Protein AF-A0A2K8WW94-F1 (afdb_monomer_lite)

Structure (mmCIF, N/CA/C/O backbone):
data_AF-A0A2K8WW94-F1
#
_entry.id   AF-A0A2K8WW94-F1
#
loop_
_atom_site.group_PDB
_atom_site.id
_atom_site.type_symbol
_atom_site.label_atom_id
_atom_site.label_alt_id
_atom_site.label_comp_id
_atom_site.label_asym_id
_atom_site.label_entity_id
_atom_site.label_seq_id
_atom_site.pdbx_PDB_ins_code
_atom_site.Cartn_x
_atom_site.Cartn_y
_atom_site.Cartn_z
_atom_site.occupancy
_atom_site.B_iso_or_equiv
_atom_site.auth_seq_id
_atom_site.auth_comp_id
_atom_site.auth_asym_id
_atom_site.auth_atom_id
_atom_site.pdbx_PDB_model_num
ATOM 1 N N . MET A 1 1 ? -5.418 49.831 -13.285 1.00 51.34 1 MET A N 1
ATOM 2 C CA . MET A 1 1 ? -6.001 48.937 -12.257 1.00 51.34 1 MET A CA 1
ATOM 3 C C . MET A 1 1 ? -4.859 48.241 -11.544 1.00 51.34 1 MET A C 1
ATOM 5 O O . MET A 1 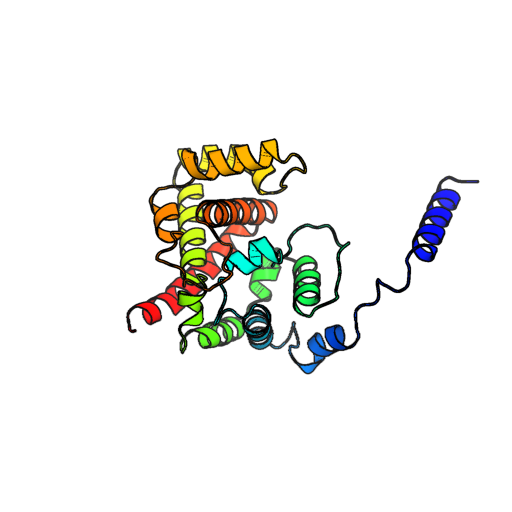1 ? -3.893 47.908 -12.217 1.00 51.34 1 MET A O 1
ATOM 9 N N . SER A 1 2 ? -4.910 48.092 -10.216 1.00 53.06 2 SER A N 1
ATOM 10 C CA . SER A 1 2 ? -3.835 47.404 -9.490 1.00 53.06 2 SER A CA 1
ATOM 11 C C . SER A 1 2 ? -3.833 45.910 -9.836 1.00 53.06 2 SER A C 1
ATOM 13 O O . SER A 1 2 ? -4.888 45.335 -10.111 1.00 53.06 2 SER A O 1
ATOM 15 N N . ASN A 1 3 ? -2.662 45.269 -9.798 1.00 46.84 3 ASN A N 1
ATOM 16 C CA . ASN A 1 3 ? -2.514 43.826 -10.055 1.00 46.84 3 ASN A CA 1
ATOM 17 C C . ASN A 1 3 ? -3.417 42.965 -9.150 1.00 46.84 3 ASN A C 1
ATOM 19 O O . ASN A 1 3 ? -3.825 41.874 -9.532 1.00 46.84 3 ASN A O 1
ATOM 23 N N . GLN A 1 4 ? -3.784 43.499 -7.985 1.00 36.78 4 GLN A N 1
ATOM 24 C CA . GLN A 1 4 ? -4.691 42.884 -7.021 1.00 36.78 4 GLN A CA 1
ATOM 25 C C . GLN A 1 4 ? -6.149 42.858 -7.513 1.00 36.78 4 GLN A C 1
ATOM 27 O O . GLN A 1 4 ? -6.844 41.865 -7.333 1.00 36.78 4 GLN A O 1
ATOM 32 N N . VAL A 1 5 ? -6.601 43.912 -8.203 1.00 39.56 5 VAL A N 1
ATOM 33 C CA . VAL A 1 5 ? -7.942 43.960 -8.813 1.00 39.56 5 VAL A CA 1
ATOM 34 C C . VAL A 1 5 ? -8.013 43.029 -10.025 1.00 39.56 5 VAL A C 1
ATOM 36 O O . VAL A 1 5 ? -9.023 42.365 -10.235 1.00 39.56 5 VAL A O 1
ATOM 39 N N . ILE A 1 6 ? -6.922 42.914 -10.787 1.00 50.34 6 ILE A N 1
ATOM 40 C CA . ILE A 1 6 ? -6.835 42.002 -11.938 1.00 50.34 6 ILE A CA 1
ATOM 41 C C . ILE A 1 6 ? -6.853 40.534 -11.476 1.00 50.34 6 ILE A C 1
ATOM 43 O O . ILE A 1 6 ? -7.554 39.724 -12.080 1.00 50.34 6 ILE A O 1
ATOM 47 N N . SER A 1 7 ? -6.159 40.186 -10.381 1.00 48.88 7 SER A N 1
ATOM 48 C CA . SER A 1 7 ? -6.180 38.812 -9.853 1.00 48.88 7 SER A CA 1
ATOM 49 C C . SER A 1 7 ? -7.536 38.437 -9.248 1.00 48.88 7 SER A C 1
ATOM 51 O O . SER A 1 7 ? -8.014 37.330 -9.472 1.00 48.88 7 SER A O 1
ATOM 53 N N . GLN A 1 8 ? -8.201 39.366 -8.553 1.00 38.69 8 GLN A N 1
ATOM 54 C CA . GLN A 1 8 ? -9.544 39.137 -8.010 1.00 38.69 8 GLN A CA 1
ATOM 55 C C . GLN A 1 8 ? -10.602 39.003 -9.109 1.00 38.69 8 GLN A C 1
ATOM 57 O O . GLN A 1 8 ? -11.506 38.182 -8.987 1.00 38.69 8 GLN A O 1
ATOM 62 N N . THR A 1 9 ? -10.466 39.759 -10.201 1.00 48.81 9 THR A N 1
ATOM 63 C CA . THR A 1 9 ? -11.382 39.669 -11.348 1.00 48.81 9 THR A CA 1
ATOM 64 C C . THR A 1 9 ? -11.214 38.340 -12.088 1.00 48.81 9 THR A C 1
ATOM 66 O O . THR A 1 9 ? -12.214 37.710 -12.410 1.00 48.81 9 THR A O 1
ATOM 69 N N . ARG A 1 10 ? -9.975 37.849 -12.252 1.00 47.06 10 ARG A N 1
ATOM 70 C CA . ARG A 1 10 ? -9.700 36.509 -12.804 1.00 47.06 10 ARG A CA 1
ATOM 71 C C . ARG A 1 10 ? -10.280 35.379 -11.953 1.00 47.06 10 ARG A C 1
ATOM 73 O O . ARG A 1 10 ? -10.929 34.501 -12.497 1.00 47.06 10 ARG A O 1
ATOM 80 N N . LEU A 1 11 ? -10.124 35.441 -10.629 1.00 46.69 11 LEU A N 1
ATOM 81 C CA . LEU A 1 11 ? -10.715 34.453 -9.714 1.00 46.69 11 LEU A CA 1
ATOM 82 C C . LEU A 1 11 ? -12.253 34.444 -9.777 1.00 46.69 11 LEU A C 1
ATOM 84 O O . LEU A 1 11 ? -12.877 33.393 -9.671 1.00 46.69 11 LEU A O 1
ATOM 88 N N . LEU A 1 12 ? -12.870 35.614 -9.969 1.00 45.44 12 LEU A N 1
ATOM 89 C CA . LEU A 1 12 ? -14.318 35.758 -10.142 1.00 45.44 12 LEU A CA 1
ATOM 90 C C . LEU A 1 12 ? -14.816 35.265 -11.505 1.00 45.44 12 LEU A C 1
ATOM 92 O O . LEU A 1 12 ? -15.945 34.788 -11.593 1.00 45.44 12 LEU A O 1
ATOM 96 N N . GLU A 1 13 ? -14.013 35.392 -12.559 1.00 51.72 13 GLU A N 1
ATOM 97 C CA . GLU A 1 13 ? -14.326 34.850 -13.885 1.00 51.72 13 GLU A CA 1
ATOM 98 C C . GLU A 1 13 ? -14.131 33.328 -13.938 1.00 51.72 13 GLU A C 1
ATOM 100 O O . GLU A 1 13 ? -15.003 32.645 -14.471 1.00 51.72 13 GLU A O 1
ATOM 105 N N . ASP A 1 14 ? -13.097 32.788 -13.283 1.00 51.72 14 ASP A N 1
ATOM 106 C CA . ASP A 1 14 ? -12.893 31.340 -13.106 1.00 51.72 14 ASP A CA 1
ATOM 107 C C . ASP A 1 14 ? -14.012 30.699 -12.269 1.00 51.72 14 ASP A C 1
ATOM 109 O O . ASP A 1 14 ? -14.493 29.611 -12.573 1.00 51.72 14 ASP A O 1
ATOM 113 N N . ALA A 1 15 ? -14.503 31.392 -11.238 1.00 49.34 15 ALA A N 1
ATOM 114 C CA . ALA A 1 15 ? -15.652 30.925 -10.462 1.00 49.34 15 ALA A CA 1
ATOM 115 C C . ALA A 1 15 ? -16.966 30.944 -11.266 1.00 49.34 15 ALA A C 1
ATOM 117 O O . ALA A 1 15 ? -17.881 30.181 -10.964 1.00 49.34 15 ALA A O 1
ATOM 118 N N . LYS A 1 16 ? -17.074 31.810 -12.282 1.00 46.41 16 LYS A N 1
ATOM 119 C CA . LYS A 1 16 ? -18.248 31.910 -13.167 1.00 46.41 16 LYS A CA 1
ATOM 120 C C . LYS A 1 16 ? -18.179 30.969 -14.371 1.00 46.41 16 LYS A C 1
ATOM 122 O O . LYS A 1 16 ? -19.224 30.677 -14.944 1.00 46.41 16 LYS A O 1
ATOM 127 N N . SER A 1 17 ? -16.983 30.531 -14.768 1.00 49.94 17 SER A N 1
ATOM 128 C CA . SER A 1 17 ? -16.769 29.606 -15.887 1.00 49.94 17 SER A CA 1
ATOM 129 C C . SER A 1 17 ? -16.908 28.135 -15.486 1.00 49.94 17 SER A C 1
ATOM 131 O O . SER A 1 17 ? -17.108 27.286 -16.355 1.00 49.94 17 SER A O 1
ATOM 133 N N . LYS A 1 18 ? -16.880 27.830 -14.183 1.00 45.50 18 LYS A N 1
ATOM 134 C CA . LYS A 1 18 ? -17.220 26.510 -13.646 1.00 45.50 18 LYS A CA 1
ATOM 135 C C . LYS A 1 18 ? -18.712 26.228 -13.821 1.00 45.50 18 LYS A C 1
ATOM 137 O O . LYS A 1 18 ? -19.563 26.800 -13.141 1.00 45.50 18 LYS A O 1
ATOM 142 N N . THR A 1 19 ? -19.038 25.334 -14.750 1.00 41.94 19 THR A N 1
ATOM 143 C CA . THR A 1 19 ? -20.375 24.744 -14.866 1.00 41.94 19 THR A CA 1
ATOM 144 C C . THR A 1 19 ? -20.754 24.003 -13.572 1.00 41.94 19 THR A C 1
ATOM 146 O O . THR A 1 19 ? -19.862 23.513 -12.881 1.00 41.94 19 THR A O 1
ATOM 149 N N . PRO A 1 20 ? -22.053 23.846 -13.242 1.00 41.56 20 PRO A N 1
ATOM 150 C CA . PRO A 1 20 ? -22.545 23.112 -12.059 1.00 41.56 20 PRO A CA 1
ATOM 151 C C . PRO A 1 20 ? -22.188 21.608 -11.975 1.00 41.56 20 PRO A C 1
ATOM 153 O O . PRO A 1 20 ? -22.850 20.851 -11.274 1.00 41.56 20 PRO A O 1
ATOM 156 N N . THR A 1 21 ? -21.168 21.149 -12.694 1.00 46.62 21 THR A N 1
ATOM 157 C CA . THR A 1 21 ? -20.618 19.789 -12.655 1.00 46.62 21 THR A CA 1
ATOM 158 C C . THR A 1 21 ? -19.623 19.562 -11.508 1.00 46.62 21 THR A C 1
ATOM 160 O O . THR A 1 21 ? -19.277 18.418 -11.252 1.00 46.62 21 THR A O 1
ATOM 163 N N . ASP A 1 22 ? -19.247 20.603 -10.753 1.00 50.88 22 ASP A N 1
ATOM 164 C CA . ASP A 1 22 ? -18.440 20.497 -9.516 1.00 50.88 22 ASP A CA 1
ATOM 165 C C . ASP A 1 22 ? -19.302 20.206 -8.257 1.00 50.88 22 ASP A C 1
ATOM 167 O O . ASP A 1 22 ? -18.854 20.360 -7.118 1.00 50.88 22 ASP A O 1
ATOM 171 N N . CYS A 1 23 ? -20.572 19.821 -8.420 1.00 55.03 23 CYS A N 1
ATOM 172 C CA . CYS A 1 23 ? -21.454 19.521 -7.294 1.00 55.03 23 CYS A CA 1
ATOM 173 C C . CYS A 1 23 ? -21.221 18.095 -6.775 1.00 55.03 23 CYS A C 1
ATOM 175 O O . CYS A 1 23 ? -21.675 17.124 -7.378 1.00 55.03 23 CYS A O 1
ATOM 177 N N . VAL A 1 24 ? -20.582 17.973 -5.607 1.00 58.59 24 VAL A N 1
ATOM 178 C CA . VAL A 1 24 ? -20.592 16.737 -4.811 1.00 58.59 24 VAL A CA 1
ATOM 179 C C . VAL A 1 24 ? -22.046 16.309 -4.593 1.00 58.59 24 VAL A C 1
ATOM 181 O O . VAL A 1 24 ? -22.842 17.078 -4.044 1.00 58.59 24 VAL A O 1
ATOM 184 N N . LYS A 1 25 ? -22.420 15.091 -5.002 1.00 63.72 25 LYS A N 1
ATOM 185 C CA . LYS A 1 25 ? -23.788 14.617 -4.762 1.00 63.72 25 LYS A CA 1
ATOM 186 C C . LYS A 1 25 ? -24.034 14.487 -3.259 1.00 63.72 25 LYS A C 1
ATOM 188 O O . LYS A 1 25 ? -23.239 13.883 -2.539 1.00 63.72 25 LYS A O 1
ATOM 193 N N . MET A 1 26 ? -25.174 15.005 -2.796 1.00 64.88 26 MET A N 1
ATOM 194 C CA . MET A 1 26 ? -25.572 14.943 -1.382 1.00 64.88 26 MET A CA 1
ATOM 195 C C . MET A 1 26 ? -25.581 13.516 -0.830 1.00 64.88 26 MET A C 1
ATOM 197 O O . MET A 1 26 ? -25.297 13.331 0.344 1.00 64.88 26 MET A O 1
ATOM 201 N N . GLU A 1 27 ? -25.857 12.507 -1.658 1.00 66.38 27 GLU A N 1
ATOM 202 C CA . GLU A 1 27 ? -25.787 11.098 -1.258 1.00 66.38 27 GLU A CA 1
ATOM 203 C C . GLU A 1 27 ? -24.377 10.669 -0.804 1.00 66.38 27 GLU A C 1
ATOM 205 O O . GLU A 1 27 ? -24.255 9.952 0.186 1.00 66.38 27 GLU A O 1
ATOM 210 N N . TYR A 1 28 ? -23.310 11.176 -1.434 1.00 68.94 28 TYR A N 1
ATOM 211 C CA . TYR A 1 28 ? -21.924 10.865 -1.052 1.00 68.94 28 TYR A CA 1
ATOM 212 C C . TYR A 1 28 ? -21.501 11.590 0.221 1.00 68.94 28 TYR A C 1
ATOM 214 O O . TYR A 1 28 ? -20.773 11.034 1.039 1.00 68.94 28 TYR A O 1
ATOM 222 N N . VAL A 1 29 ? -21.993 12.815 0.420 1.00 66.12 29 VAL A N 1
ATOM 223 C CA . VAL A 1 29 ? -21.803 13.544 1.680 1.00 66.12 29 VAL A CA 1
ATOM 224 C C . VAL A 1 29 ? -22.571 12.855 2.804 1.00 66.12 29 VAL A C 1
ATOM 226 O O . VAL A 1 29 ? -22.018 12.625 3.872 1.00 66.12 29 VAL A O 1
ATOM 229 N N . ASN A 1 30 ? -23.827 12.474 2.562 1.00 66.12 30 ASN A N 1
ATOM 230 C CA . ASN A 1 30 ? -24.677 11.816 3.551 1.00 66.12 30 ASN A CA 1
ATOM 231 C C . ASN A 1 30 ? -24.088 10.478 4.002 1.00 66.12 30 ASN A C 1
ATOM 233 O O . ASN A 1 30 ? -24.119 10.193 5.200 1.00 66.12 30 ASN A O 1
ATOM 237 N N . PHE A 1 31 ? -23.503 9.698 3.089 1.00 69.69 31 PHE A N 1
ATOM 238 C CA . PHE A 1 31 ? -22.801 8.453 3.410 1.00 69.69 31 PHE A CA 1
ATOM 239 C C . PHE A 1 31 ? -21.752 8.648 4.527 1.00 69.69 31 PHE A C 1
ATOM 241 O O . PHE A 1 31 ? -21.704 7.852 5.464 1.00 69.69 31 PHE A O 1
ATOM 248 N N . LEU A 1 32 ? -20.994 9.756 4.514 1.00 63.72 32 LEU A N 1
ATOM 249 C CA . LEU A 1 32 ? -19.981 10.071 5.538 1.00 63.72 32 LEU A CA 1
ATOM 250 C C . LEU A 1 32 ? -20.549 10.342 6.935 1.00 63.72 32 LEU A C 1
ATOM 252 O O . LEU A 1 32 ? -19.787 10.394 7.896 1.00 63.72 32 LEU A O 1
ATOM 256 N N . PHE A 1 33 ? -21.856 10.570 7.057 1.00 62.34 33 PHE A N 1
ATOM 257 C CA . PHE A 1 33 ? -22.521 10.859 8.330 1.00 62.34 33 PHE A CA 1
ATOM 258 C C . PHE A 1 33 ? -23.518 9.774 8.748 1.00 62.34 33 PHE A C 1
ATOM 260 O O . PHE A 1 33 ? -23.905 9.737 9.914 1.00 62.34 33 PHE A O 1
ATOM 267 N N . THR A 1 34 ? -23.942 8.911 7.822 1.00 59.72 34 THR A N 1
ATOM 268 C CA . THR A 1 34 ? -25.012 7.922 8.044 1.00 59.72 34 THR A CA 1
ATOM 269 C C . THR A 1 34 ? -24.511 6.486 7.958 1.00 59.72 34 THR A C 1
ATOM 271 O O . THR A 1 34 ? -24.764 5.707 8.873 1.00 59.72 34 THR A O 1
ATOM 274 N N . ASP A 1 35 ? -23.745 6.162 6.919 1.00 53.66 35 ASP A N 1
ATOM 275 C CA . ASP A 1 35 ? -23.339 4.791 6.600 1.00 53.66 35 ASP A CA 1
ATOM 276 C C . ASP A 1 35 ? -21.899 4.486 7.051 1.00 53.66 35 ASP A C 1
ATOM 278 O O . ASP A 1 35 ? -21.584 3.365 7.443 1.00 53.66 35 ASP A O 1
ATOM 282 N N . SER A 1 36 ? -21.018 5.490 7.036 1.00 52.56 36 SER A N 1
ATOM 283 C CA . SER A 1 36 ? -19.637 5.386 7.512 1.00 52.56 36 SER A CA 1
ATOM 284 C C . SER A 1 36 ? -19.203 6.715 8.125 1.00 52.56 36 SER A C 1
ATOM 286 O O . SER A 1 36 ? -18.583 7.533 7.435 1.00 52.56 36 SER A O 1
ATOM 288 N N . PRO A 1 37 ? -19.480 6.961 9.419 1.00 59.00 37 PRO A N 1
ATOM 289 C CA . PRO A 1 37 ? -18.949 8.129 10.098 1.00 59.00 37 PRO A CA 1
ATOM 290 C C . PRO A 1 37 ? -17.425 8.008 10.176 1.00 59.00 37 PRO A C 1
ATOM 292 O O . PRO A 1 37 ? -16.882 7.381 11.082 1.00 59.00 37 PRO A O 1
ATOM 295 N N . PHE A 1 38 ? -16.745 8.608 9.195 1.00 58.22 38 PHE A N 1
ATOM 296 C CA . PHE A 1 38 ? -15.312 8.470 8.895 1.00 58.22 38 PHE A CA 1
ATOM 297 C C . PHE A 1 38 ? -14.412 8.634 10.131 1.00 58.22 38 PHE A C 1
ATOM 299 O O . PHE A 1 38 ? -13.425 7.923 10.293 1.00 58.22 38 PHE A O 1
ATOM 306 N N . LEU A 1 39 ? -14.785 9.539 11.041 1.00 59.00 39 LEU A N 1
ATOM 307 C CA . LEU A 1 39 ? -14.034 9.818 12.269 1.00 59.00 39 LEU A CA 1
ATOM 308 C C . LEU A 1 39 ? -14.418 8.924 13.461 1.00 59.00 39 LEU A C 1
ATOM 310 O O . LEU A 1 39 ? -13.658 8.850 14.425 1.00 59.00 39 LEU A O 1
ATOM 314 N N . LEU A 1 40 ? -15.570 8.247 13.416 1.00 63.59 40 LEU A N 1
ATOM 315 C CA . LEU A 1 40 ? -16.131 7.493 14.546 1.00 63.59 40 LEU A CA 1
ATOM 316 C C . LEU A 1 40 ? -16.076 5.968 14.354 1.00 63.59 40 LEU A C 1
ATOM 318 O O . LEU A 1 40 ? -15.935 5.246 15.341 1.00 63.59 40 LEU A O 1
ATOM 322 N N . HIS A 1 41 ? -16.190 5.467 13.118 1.00 77.25 41 HIS A N 1
ATOM 323 C CA . HIS A 1 41 ? -16.270 4.032 12.807 1.00 77.25 41 HIS A CA 1
ATOM 324 C C . HIS A 1 41 ? -15.350 3.665 11.635 1.00 77.25 41 HIS A C 1
ATOM 326 O O . HIS A 1 41 ? -15.784 3.490 10.496 1.00 77.25 41 HIS A O 1
ATOM 332 N N . LYS A 1 42 ? -14.048 3.562 11.918 1.00 83.69 42 LYS A N 1
ATOM 333 C CA . LYS A 1 42 ? -13.009 3.296 10.904 1.00 83.69 42 LYS A CA 1
ATOM 334 C C . LYS A 1 42 ? -13.121 1.900 10.298 1.00 83.69 42 LYS A C 1
ATOM 336 O O . LYS A 1 42 ? -12.781 1.706 9.139 1.00 83.69 42 LYS A O 1
ATOM 341 N N . ASP A 1 43 ? -13.663 0.951 11.050 1.00 87.06 43 ASP A N 1
ATOM 342 C CA . ASP A 1 43 ? -14.034 -0.371 10.555 1.00 87.06 43 ASP A CA 1
ATOM 343 C C . ASP A 1 43 ? -15.125 -0.296 9.478 1.00 87.06 43 ASP A C 1
ATOM 345 O O . ASP A 1 43 ? -15.003 -0.945 8.445 1.00 87.06 43 ASP A O 1
ATOM 349 N N . GLN A 1 44 ? -16.148 0.547 9.653 1.00 85.25 44 GLN A N 1
ATOM 350 C CA . GLN A 1 44 ? -17.193 0.724 8.636 1.00 85.25 44 GLN A CA 1
ATOM 351 C C . GLN A 1 44 ? -16.652 1.410 7.379 1.00 85.25 44 GLN A C 1
ATOM 353 O O . GLN A 1 44 ? -17.047 1.055 6.267 1.00 85.25 44 GLN A O 1
ATOM 358 N N . LEU A 1 45 ? -15.693 2.328 7.538 1.00 84.19 45 LEU A N 1
ATOM 359 C CA . LEU A 1 45 ? -14.975 2.911 6.407 1.00 84.19 45 LEU A CA 1
ATOM 360 C C . LEU A 1 45 ? -14.201 1.842 5.630 1.00 84.19 45 LEU A C 1
ATOM 362 O O . LEU A 1 45 ? -14.354 1.748 4.415 1.00 84.19 45 LEU A O 1
ATOM 366 N N . VAL A 1 46 ? -13.396 1.025 6.317 1.00 88.94 46 VAL A N 1
ATOM 367 C CA . VAL A 1 46 ? -12.628 -0.051 5.669 1.00 88.94 46 VAL A CA 1
ATOM 368 C C . VAL A 1 46 ? -13.561 -1.062 5.010 1.00 88.94 46 VAL A C 1
ATOM 370 O O . VAL A 1 46 ? -13.317 -1.449 3.872 1.00 88.94 46 VAL A O 1
ATOM 373 N N . LYS A 1 47 ? -14.665 -1.432 5.665 1.00 89.69 47 LYS A N 1
ATOM 374 C CA . LYS A 1 47 ? -15.689 -2.297 5.074 1.00 89.69 47 LYS A CA 1
ATOM 375 C C . LYS A 1 47 ? -16.279 -1.694 3.799 1.00 89.69 47 LYS A C 1
ATOM 377 O O . LYS A 1 47 ? -16.372 -2.383 2.794 1.00 89.69 47 LYS A O 1
ATOM 382 N N . THR A 1 48 ? -16.601 -0.401 3.808 1.00 86.94 48 THR A N 1
ATOM 383 C CA . TH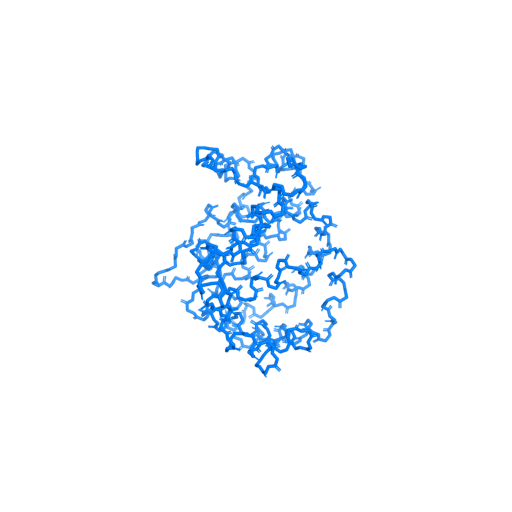R A 1 48 ? -17.079 0.291 2.602 1.00 86.94 48 THR A CA 1
ATOM 384 C C . THR A 1 48 ? -16.032 0.236 1.492 1.00 86.94 48 THR A C 1
ATOM 386 O O . THR A 1 48 ? -16.380 -0.028 0.350 1.00 86.94 48 THR A O 1
ATOM 389 N N . ILE A 1 49 ? -14.752 0.460 1.805 1.00 88.31 49 ILE A N 1
ATOM 390 C CA . ILE A 1 49 ? -13.677 0.354 0.809 1.00 88.31 49 ILE A CA 1
ATOM 391 C C . ILE A 1 49 ? -13.640 -1.062 0.222 1.00 88.31 49 ILE A C 1
ATOM 393 O O . ILE A 1 49 ? -13.598 -1.201 -0.993 1.00 88.31 49 ILE A O 1
ATOM 397 N N . ILE A 1 50 ? -13.709 -2.103 1.056 1.00 90.94 50 ILE A N 1
ATOM 398 C CA . ILE A 1 50 ? -13.752 -3.502 0.599 1.00 90.94 50 ILE A CA 1
ATOM 399 C C . ILE A 1 50 ? -14.937 -3.735 -0.352 1.00 90.94 50 ILE A C 1
ATOM 401 O O . ILE A 1 50 ? -14.742 -4.302 -1.428 1.00 90.94 50 ILE A O 1
ATOM 405 N N . ASP A 1 51 ? -16.130 -3.269 0.025 1.00 89.94 51 ASP A N 1
ATOM 406 C CA . ASP A 1 51 ? -17.373 -3.481 -0.723 1.00 89.94 51 ASP A CA 1
ATOM 407 C C . ASP A 1 51 ? -17.387 -2.705 -2.055 1.00 89.94 51 ASP A C 1
ATOM 409 O O . ASP A 1 51 ? -17.730 -3.255 -3.101 1.00 89.94 51 ASP A O 1
ATOM 413 N N . GLU A 1 52 ? -16.994 -1.428 -2.045 1.00 86.50 52 GLU A N 1
ATOM 414 C CA . GLU A 1 52 ? -17.010 -0.565 -3.235 1.00 86.50 52 GLU A CA 1
ATOM 415 C C . GLU A 1 52 ? -15.910 -0.944 -4.236 1.00 86.50 52 GLU A C 1
ATOM 417 O O . GLU A 1 52 ? -16.126 -0.859 -5.444 1.00 86.50 52 GLU A O 1
ATOM 422 N N . LEU A 1 53 ? -14.756 -1.413 -3.750 1.00 87.56 53 LEU A N 1
ATOM 423 C CA . LEU A 1 53 ? -13.689 -1.971 -4.587 1.00 87.56 53 LEU A CA 1
ATOM 424 C C . LEU A 1 53 ? -13.949 -3.428 -5.001 1.00 87.56 53 LEU A C 1
ATOM 426 O O . LEU A 1 53 ? -13.251 -3.958 -5.869 1.00 87.56 53 LEU A O 1
ATOM 430 N N . GLN A 1 54 ? -14.953 -4.067 -4.393 1.00 89.69 54 GLN A N 1
ATOM 431 C CA . GLN A 1 54 ? -15.375 -5.439 -4.672 1.00 89.69 54 GLN A CA 1
ATOM 432 C C . GLN A 1 54 ? -14.216 -6.432 -4.526 1.00 89.69 54 GLN A C 1
ATOM 434 O O . GLN A 1 54 ? -13.942 -7.234 -5.419 1.00 89.69 54 GLN A O 1
ATOM 439 N N . LEU A 1 55 ? -13.481 -6.340 -3.414 1.00 89.88 55 LEU A N 1
ATOM 440 C CA . LEU A 1 55 ? -12.256 -7.124 -3.193 1.00 89.88 55 LEU A CA 1
ATOM 441 C C . LEU A 1 55 ? -12.506 -8.633 -3.014 1.00 89.88 55 LEU A C 1
ATOM 443 O O . LEU A 1 55 ? -11.561 -9.412 -2.963 1.00 89.88 55 LEU A O 1
ATOM 447 N N . ASP A 1 56 ? -13.763 -9.063 -2.945 1.00 88.50 56 ASP A N 1
ATOM 448 C CA . ASP A 1 56 ? -14.177 -10.467 -3.034 1.00 88.50 56 ASP A CA 1
ATOM 449 C C . ASP A 1 56 ? -14.129 -11.023 -4.470 1.00 88.50 56 ASP A C 1
ATOM 451 O O . ASP A 1 56 ? -14.204 -12.234 -4.670 1.00 88.50 56 ASP A O 1
ATOM 455 N N . ARG A 1 57 ? -14.010 -10.147 -5.474 1.00 88.50 57 ARG A N 1
ATOM 456 C CA . ARG A 1 57 ? -13.956 -10.504 -6.899 1.00 88.50 57 ARG A CA 1
ATOM 457 C C . ARG A 1 57 ? -12.973 -9.672 -7.724 1.00 88.50 57 ARG A C 1
ATOM 459 O O . ARG A 1 57 ? -13.010 -9.740 -8.947 1.00 88.50 57 ARG A O 1
ATOM 466 N N . ASN A 1 58 ? -12.123 -8.887 -7.065 1.00 87.81 58 ASN A N 1
ATOM 467 C CA . ASN A 1 58 ? -11.103 -8.043 -7.679 1.00 87.81 58 ASN A CA 1
ATOM 468 C C . ASN A 1 58 ? -9.812 -8.047 -6.861 1.00 87.81 58 ASN A C 1
ATOM 470 O O . ASN A 1 58 ? -9.814 -8.238 -5.644 1.00 87.81 58 ASN A O 1
ATOM 474 N N . ASN A 1 59 ? -8.704 -7.740 -7.535 1.00 88.44 59 ASN A N 1
ATOM 475 C CA . ASN A 1 59 ? -7.415 -7.537 -6.888 1.00 88.44 59 ASN A CA 1
ATOM 476 C C . ASN A 1 59 ? -7.232 -6.076 -6.474 1.00 88.44 59 ASN A C 1
ATOM 478 O O . ASN A 1 59 ? -7.516 -5.159 -7.248 1.00 88.44 59 ASN A O 1
ATOM 482 N N . VAL A 1 60 ? -6.672 -5.850 -5.282 1.00 89.31 60 VAL A N 1
ATOM 483 C CA . VAL A 1 60 ? -6.424 -4.500 -4.749 1.00 89.31 60 VAL A CA 1
ATOM 484 C C . VAL A 1 60 ? -5.563 -3.666 -5.701 1.00 89.31 60 VAL A C 1
ATOM 486 O O . VAL A 1 60 ? -5.808 -2.482 -5.896 1.00 89.31 60 VAL A O 1
ATOM 489 N N . MET A 1 61 ? -4.603 -4.296 -6.379 1.00 89.19 61 MET A N 1
ATOM 490 C CA . MET A 1 61 ? -3.707 -3.603 -7.305 1.00 89.19 61 MET A CA 1
ATOM 491 C C . MET A 1 61 ? -4.331 -3.281 -8.662 1.00 89.19 61 MET A C 1
ATOM 493 O O . MET A 1 61 ? -3.851 -2.375 -9.337 1.00 89.19 61 MET A O 1
ATOM 497 N N . THR A 1 62 ? -5.406 -3.965 -9.051 1.00 85.94 62 THR A N 1
ATOM 498 C CA . THR A 1 62 ? -6.234 -3.534 -10.186 1.00 85.94 62 THR A CA 1
ATOM 499 C C . THR A 1 62 ? -6.934 -2.225 -9.836 1.00 85.94 62 THR A C 1
ATOM 501 O O . THR A 1 62 ? -6.954 -1.298 -10.635 1.00 85.94 62 THR A O 1
ATOM 504 N N . GLN A 1 63 ? -7.407 -2.098 -8.594 1.00 83.12 63 GLN A N 1
ATOM 505 C CA . GLN A 1 63 ? -8.061 -0.882 -8.107 1.00 83.12 63 GLN A CA 1
ATOM 506 C C . GLN A 1 63 ? -7.097 0.308 -8.013 1.00 83.12 63 GLN A C 1
ATOM 508 O O . GLN A 1 63 ? -7.447 1.430 -8.383 1.00 83.12 63 GLN A O 1
ATOM 513 N N . VAL A 1 64 ? -5.854 0.049 -7.599 1.00 81.06 64 VAL A N 1
ATOM 514 C CA . VAL A 1 64 ? -4.779 1.050 -7.614 1.00 81.06 64 VAL A CA 1
ATOM 515 C C . VAL A 1 64 ? -4.477 1.532 -9.026 1.00 81.06 64 VAL A C 1
ATOM 517 O O . VAL A 1 64 ? -4.342 2.735 -9.217 1.00 81.06 64 VAL A O 1
ATOM 520 N N . TRP A 1 65 ? -4.378 0.640 -10.013 1.00 75.56 65 TRP A N 1
ATOM 521 C CA . TRP A 1 65 ? -3.934 1.042 -11.349 1.00 75.56 65 TRP A CA 1
ATOM 522 C C . TRP A 1 65 ? -5.035 1.542 -12.275 1.00 75.56 65 TRP A C 1
ATOM 524 O O . TRP A 1 65 ? -4.825 2.525 -12.979 1.00 75.56 65 TRP A O 1
ATOM 534 N N . GLU A 1 66 ? -6.208 0.919 -12.267 1.00 72.31 66 GLU A N 1
ATOM 535 C CA . GLU A 1 66 ? -7.299 1.312 -13.164 1.00 72.31 66 GLU A CA 1
ATOM 536 C C . GLU A 1 66 ? -8.110 2.477 -12.614 1.00 72.31 66 GLU A C 1
ATOM 538 O O . GLU A 1 66 ? -8.448 3.416 -13.333 1.00 72.31 66 GLU A O 1
ATOM 543 N N . TYR A 1 67 ? -8.402 2.427 -11.316 1.00 68.19 67 TYR A N 1
ATOM 544 C CA . TYR A 1 67 ? -9.270 3.395 -10.649 1.00 68.19 67 TYR A CA 1
ATOM 545 C C . TYR A 1 67 ? -8.476 4.420 -9.842 1.00 68.19 67 TYR A C 1
ATOM 547 O O . TYR A 1 67 ? -9.059 5.279 -9.178 1.00 68.19 67 TYR A O 1
ATOM 555 N N . SER A 1 68 ? -7.140 4.348 -9.914 1.00 71.00 68 SER A N 1
ATOM 556 C CA . SER A 1 68 ? -6.227 5.240 -9.204 1.00 71.00 68 SER A CA 1
ATOM 557 C C . SER A 1 68 ? -6.532 5.319 -7.704 1.00 71.00 68 SER A C 1
ATOM 559 O O . SER A 1 68 ? -6.400 6.393 -7.127 1.00 71.00 68 SER A O 1
ATOM 561 N N . PHE A 1 69 ? -6.990 4.230 -7.065 1.00 70.75 69 PHE A N 1
ATOM 562 C CA . PHE A 1 69 ? -7.341 4.211 -5.640 1.00 70.75 69 PHE A CA 1
ATOM 563 C C . PHE A 1 69 ? -6.301 3.458 -4.784 1.00 70.75 69 PHE A C 1
ATOM 565 O O . PHE A 1 69 ? -6.087 2.272 -5.011 1.00 70.75 69 PHE A O 1
ATOM 572 N N . PRO A 1 70 ? -5.731 4.069 -3.729 1.00 67.38 70 PRO A N 1
ATOM 573 C CA . PRO A 1 70 ? -5.995 5.430 -3.282 1.00 67.38 70 PRO A CA 1
ATOM 574 C C . PRO A 1 70 ? -5.327 6.472 -4.190 1.00 67.38 70 PRO A C 1
ATOM 576 O O . PRO A 1 70 ? -4.132 6.382 -4.493 1.00 67.38 70 PRO A O 1
ATOM 579 N N . TYR A 1 71 ? -6.081 7.508 -4.569 1.00 65.81 71 TYR A N 1
ATOM 580 C CA . TYR A 1 71 ? -5.540 8.621 -5.351 1.00 65.81 71 TYR A CA 1
ATOM 581 C C . TYR A 1 71 ? -4.728 9.472 -4.400 1.00 65.81 71 TYR A C 1
ATOM 583 O O . TYR A 1 71 ? -5.204 9.819 -3.324 1.00 65.81 71 TYR A O 1
ATOM 591 N N . THR A 1 72 ? -3.488 9.770 -4.754 1.00 58.66 72 THR A N 1
ATOM 592 C CA . THR A 1 72 ? -2.510 10.313 -3.799 1.00 58.66 72 THR A CA 1
ATOM 593 C C . THR A 1 72 ? -1.742 11.511 -4.334 1.00 58.66 72 THR A C 1
ATOM 595 O O . THR A 1 72 ? -0.854 12.015 -3.642 1.00 58.66 72 THR A O 1
ATOM 598 N N . SER A 1 73 ? -2.091 11.997 -5.529 1.00 56.09 73 SER A N 1
ATOM 599 C CA . SER A 1 73 ? -1.587 13.281 -6.002 1.00 56.09 73 SER A CA 1
ATOM 600 C C . SER A 1 73 ? -2.221 14.404 -5.165 1.00 56.09 73 SER A C 1
ATOM 602 O O . SER A 1 73 ? -3.369 14.310 -4.723 1.00 56.09 73 SER A O 1
ATOM 604 N N . LYS A 1 74 ? -1.456 15.471 -4.917 1.00 48.62 74 LYS A N 1
ATOM 605 C CA . LYS A 1 74 ? -1.948 16.678 -4.229 1.00 48.62 74 LYS A CA 1
ATOM 606 C C . LYS A 1 74 ? -2.856 17.539 -5.116 1.00 48.62 74 LYS A C 1
ATOM 608 O O . LYS A 1 74 ? -3.283 18.607 -4.674 1.00 48.62 74 LYS A O 1
ATOM 613 N N . ASP A 1 75 ? -3.141 17.107 -6.345 1.00 46.56 75 ASP A N 1
ATOM 614 C CA . ASP A 1 75 ? -4.053 17.818 -7.227 1.00 46.56 75 ASP A CA 1
ATOM 615 C C . ASP A 1 75 ? -5.496 17.580 -6.775 1.00 46.56 75 ASP A C 1
ATOM 617 O O . ASP A 1 75 ? -6.137 16.566 -7.048 1.00 46.56 75 ASP A O 1
ATOM 621 N N . ASN A 1 76 ? -6.009 18.572 -6.050 1.00 45.09 76 ASN A N 1
ATOM 622 C CA . ASN A 1 76 ? -7.362 18.654 -5.498 1.00 45.09 76 ASN A CA 1
ATOM 623 C C . ASN A 1 76 ? -8.462 18.818 -6.570 1.00 45.09 76 ASN A C 1
ATOM 625 O O . ASN A 1 76 ? -9.546 19.317 -6.264 1.00 45.09 76 ASN A O 1
ATOM 629 N N . THR A 1 77 ? -8.192 18.494 -7.835 1.00 48.59 77 THR A N 1
ATOM 630 C CA . THR A 1 77 ? -9.010 18.945 -8.968 1.00 48.59 77 THR A CA 1
ATOM 631 C C . THR A 1 77 ? -9.979 17.914 -9.534 1.00 48.59 77 THR A C 1
ATOM 633 O O . THR A 1 77 ? -10.797 18.307 -10.358 1.00 48.59 77 THR A O 1
ATOM 636 N N . ASN A 1 78 ? -10.001 16.652 -9.088 1.00 50.78 78 ASN A N 1
ATOM 637 C CA . ASN A 1 78 ? -10.779 15.628 -9.800 1.00 50.78 78 ASN A CA 1
ATOM 638 C C . ASN A 1 78 ? -11.878 14.937 -8.969 1.00 50.78 78 ASN A C 1
ATOM 640 O O . ASN A 1 78 ? -11.612 14.215 -8.015 1.00 50.78 78 ASN A O 1
ATOM 644 N N . TYR A 1 79 ? -13.118 15.192 -9.409 1.00 54.47 79 TYR A N 1
ATOM 645 C CA . TYR A 1 79 ? -14.319 14.345 -9.394 1.00 54.47 79 TYR A CA 1
ATOM 646 C C . TYR A 1 79 ? -14.657 13.565 -8.110 1.00 54.47 79 TYR A C 1
ATOM 648 O O . TYR A 1 79 ? -14.198 12.454 -7.863 1.00 54.47 79 TYR A O 1
ATOM 656 N N . VAL A 1 80 ? -15.602 14.117 -7.343 1.00 62.38 80 VAL A N 1
ATOM 657 C CA . VAL A 1 80 ? -16.304 13.417 -6.256 1.00 62.38 80 VAL A CA 1
ATOM 658 C C . VAL A 1 80 ? -17.667 12.924 -6.761 1.00 62.38 80 VAL A C 1
ATOM 660 O O . VAL A 1 80 ? -18.724 13.355 -6.295 1.00 62.38 80 VAL A O 1
ATOM 663 N N . ASP A 1 81 ? -17.656 12.059 -7.774 1.00 70.88 81 ASP A N 1
ATOM 664 C CA . ASP A 1 81 ? -18.864 11.463 -8.365 1.00 70.88 81 ASP A CA 1
ATOM 665 C C . ASP A 1 81 ? -19.145 10.032 -7.876 1.00 70.88 81 ASP A C 1
ATOM 667 O O . ASP A 1 81 ? -20.065 9.382 -8.371 1.00 70.88 81 ASP A O 1
ATOM 671 N N . SER A 1 82 ? -18.391 9.563 -6.881 1.00 75.00 82 SER A N 1
ATOM 672 C CA . SER A 1 82 ? -18.539 8.253 -6.250 1.00 75.00 82 SER A CA 1
ATOM 673 C C . SER A 1 82 ? -18.146 8.294 -4.768 1.00 75.00 82 SER A C 1
ATOM 675 O O . SER A 1 82 ? -17.455 9.212 -4.311 1.00 75.00 82 SER A O 1
ATOM 677 N N . LYS A 1 83 ? -18.548 7.272 -3.998 1.00 77.62 83 LYS A N 1
ATOM 678 C CA . LYS A 1 83 ? -18.102 7.099 -2.603 1.00 77.62 83 LYS A CA 1
ATOM 679 C C . LYS A 1 83 ? -16.586 6.935 -2.513 1.00 77.62 83 LYS A C 1
ATOM 681 O O . LYS A 1 83 ? -15.967 7.542 -1.648 1.00 77.62 83 LYS A O 1
ATOM 686 N N . ILE A 1 84 ? -15.985 6.180 -3.433 1.00 79.00 84 ILE A N 1
ATOM 687 C CA . ILE A 1 84 ? -14.530 6.005 -3.521 1.00 79.00 84 ILE A CA 1
ATOM 688 C C . ILE A 1 84 ? -13.823 7.331 -3.831 1.00 79.00 84 ILE A C 1
ATOM 690 O O . ILE A 1 84 ? -12.840 7.659 -3.168 1.00 79.00 84 ILE A O 1
ATOM 694 N N . GLY A 1 85 ? -14.361 8.143 -4.748 1.00 76.50 85 GLY A N 1
ATOM 695 C CA . GLY A 1 85 ? -13.865 9.498 -5.009 1.00 76.50 85 GLY A CA 1
ATOM 696 C C . GLY A 1 85 ? -13.926 10.395 -3.768 1.00 76.50 85 GLY A C 1
ATOM 697 O O . GLY A 1 85 ? -12.966 11.100 -3.459 1.00 76.50 85 GLY A O 1
ATOM 698 N N . MET A 1 86 ? -15.010 10.306 -2.989 1.00 77.06 86 MET A N 1
ATOM 699 C CA . MET A 1 86 ? -15.139 11.031 -1.720 1.00 77.06 86 MET A CA 1
ATOM 700 C C . MET A 1 86 ? -14.129 10.551 -0.670 1.00 77.06 86 MET A C 1
ATOM 702 O O . MET A 1 86 ? -13.480 11.368 -0.018 1.00 77.06 86 MET A O 1
ATOM 706 N N . ILE A 1 87 ? -13.961 9.236 -0.518 1.00 78.94 87 ILE A N 1
ATOM 707 C CA . ILE A 1 87 ? -12.982 8.647 0.403 1.00 78.94 87 ILE A CA 1
ATOM 708 C C . ILE A 1 87 ? -11.564 9.086 0.020 1.00 78.94 87 ILE A C 1
ATOM 710 O O . ILE A 1 87 ?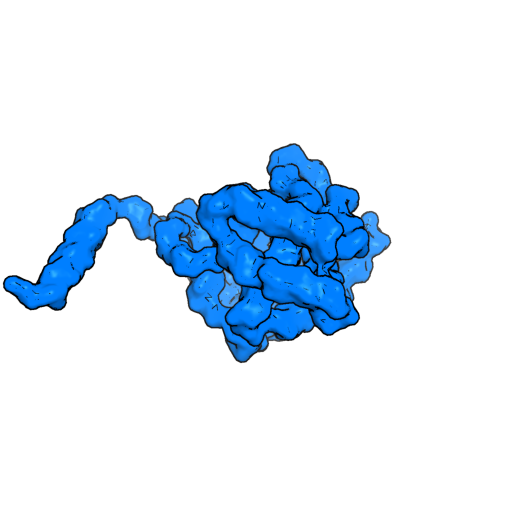 -10.812 9.509 0.894 1.00 78.94 87 ILE A O 1
ATOM 714 N N . ASN A 1 88 ? -11.219 9.066 -1.270 1.00 76.88 88 ASN A N 1
ATOM 715 C CA . ASN A 1 88 ? -9.948 9.576 -1.789 1.00 76.88 88 ASN A CA 1
ATOM 716 C C . ASN A 1 88 ? -9.735 11.054 -1.455 1.00 76.88 88 ASN A C 1
ATOM 718 O O . ASN A 1 88 ? -8.674 11.430 -0.955 1.00 76.88 88 ASN A O 1
ATOM 722 N N . HIS A 1 89 ? -10.746 11.888 -1.712 1.00 75.44 89 HIS A N 1
ATOM 723 C CA . HIS A 1 89 ? -10.685 13.315 -1.416 1.00 75.44 89 HIS A CA 1
ATOM 724 C C . HIS A 1 89 ? -10.396 13.554 0.069 1.00 75.44 89 HIS A C 1
ATOM 726 O O . HIS A 1 89 ? -9.442 14.251 0.409 1.00 75.44 89 HIS A O 1
ATOM 732 N N . LEU A 1 90 ? -11.151 12.903 0.959 1.00 74.44 90 LEU A N 1
ATOM 733 C CA . LEU A 1 90 ? -10.915 12.986 2.398 1.00 74.44 90 LEU A CA 1
ATOM 734 C C . LEU A 1 90 ? -9.519 12.494 2.771 1.00 74.44 90 LEU A C 1
ATOM 736 O O . LEU A 1 90 ? -8.794 13.194 3.476 1.00 74.44 90 LEU A O 1
ATOM 740 N N . TRP A 1 91 ? -9.113 11.330 2.265 1.00 75.00 91 TRP A N 1
ATOM 741 C CA . TRP A 1 91 ? -7.818 10.730 2.568 1.00 75.00 91 TRP A CA 1
ATOM 742 C C . TRP A 1 91 ? -6.643 11.643 2.201 1.00 75.00 91 TRP A C 1
ATOM 744 O O . TRP A 1 91 ? -5.623 11.630 2.892 1.00 75.00 91 TRP A O 1
ATOM 754 N N . ASN A 1 92 ? -6.768 12.455 1.147 1.00 73.25 92 ASN A N 1
ATOM 755 C CA . ASN A 1 92 ? -5.764 13.450 0.744 1.00 73.25 92 ASN A CA 1
ATOM 756 C C . ASN A 1 92 ? -5.756 14.727 1.590 1.00 73.25 92 ASN A C 1
ATOM 758 O O . ASN A 1 92 ? -4.767 15.455 1.565 1.00 73.25 92 ASN A O 1
ATOM 762 N N . THR A 1 93 ? -6.809 14.977 2.367 1.00 73.38 93 THR A N 1
ATOM 763 C CA . THR A 1 93 ? -6.891 16.119 3.295 1.00 73.38 93 THR A CA 1
ATOM 764 C C . THR A 1 93 ? -6.503 15.775 4.732 1.00 73.38 93 THR A C 1
ATOM 766 O O . THR A 1 93 ? -6.220 16.677 5.518 1.00 73.38 93 THR A O 1
ATOM 769 N N . VAL A 1 94 ? -6.481 14.486 5.086 1.00 75.88 94 VAL A N 1
ATOM 770 C CA . VAL A 1 94 ? -6.060 14.023 6.414 1.00 75.88 94 VAL A CA 1
ATOM 771 C C . VAL A 1 94 ? -4.574 14.313 6.615 1.00 75.88 94 VAL A C 1
ATOM 773 O O . VAL A 1 94 ? -3.754 14.020 5.746 1.00 75.88 94 VAL A O 1
ATOM 776 N N . ASP A 1 95 ? -4.222 14.856 7.783 1.00 78.12 95 ASP A N 1
ATOM 777 C CA . ASP A 1 95 ? -2.826 14.965 8.195 1.00 78.12 95 ASP A CA 1
ATOM 778 C C . ASP A 1 95 ? -2.222 13.560 8.325 1.00 78.12 95 ASP A C 1
ATOM 780 O O . ASP A 1 95 ? -2.737 12.715 9.058 1.00 78.12 95 ASP A O 1
ATOM 784 N N . ARG A 1 96 ? -1.126 13.308 7.6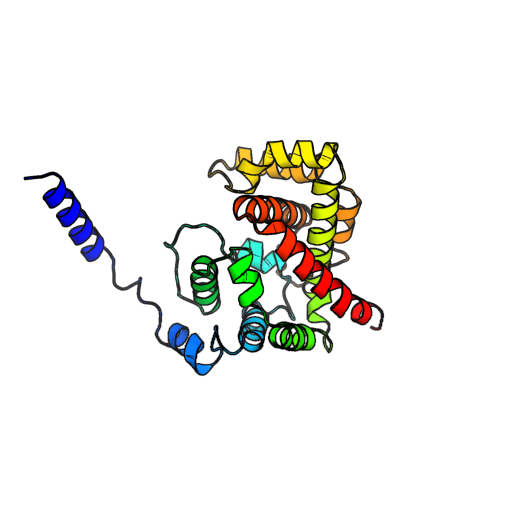10 1.00 80.81 96 ARG A N 1
ATOM 785 C CA . ARG A 1 96 ? -0.412 12.023 7.610 1.00 80.81 96 ARG A CA 1
ATOM 786 C C . ARG A 1 96 ? 0.893 12.094 8.397 1.00 80.81 96 ARG A C 1
ATOM 788 O O . ARG A 1 96 ? 1.745 11.226 8.235 1.00 80.81 96 ARG A O 1
ATOM 795 N N . SER A 1 97 ? 1.075 13.118 9.227 1.00 85.44 97 SER A N 1
ATOM 796 C CA . SER A 1 97 ? 2.177 13.168 10.180 1.00 85.44 97 SER A CA 1
ATOM 797 C C . SER A 1 97 ? 2.177 11.934 11.087 1.00 85.44 97 SER A C 1
ATOM 799 O O . SER A 1 97 ? 1.141 11.313 11.339 1.00 85.44 97 SER A O 1
ATOM 801 N N . THR A 1 98 ? 3.346 11.581 11.616 1.00 88.75 98 THR A N 1
ATOM 802 C CA . THR A 1 98 ? 3.483 10.467 12.565 1.00 88.75 98 THR A CA 1
ATOM 803 C C . THR A 1 98 ? 2.575 10.629 13.789 1.00 88.75 98 THR A C 1
ATOM 805 O O . THR A 1 98 ? 1.998 9.652 14.263 1.00 88.75 98 THR A O 1
ATOM 808 N N . GLU A 1 99 ? 2.403 11.855 14.290 1.00 83.88 99 GLU A N 1
ATOM 809 C CA . GLU A 1 99 ? 1.507 12.158 15.414 1.00 83.88 99 GLU A CA 1
ATOM 810 C C . GLU A 1 99 ? 0.032 11.927 15.049 1.00 83.88 99 GLU A C 1
ATOM 812 O O . GLU A 1 99 ? -0.695 11.256 15.787 1.00 83.88 99 GLU A O 1
ATOM 817 N N . SER A 1 100 ? -0.397 12.402 13.876 1.00 84.12 100 SER A N 1
ATOM 818 C CA . SER A 1 100 ? -1.755 12.168 13.385 1.00 84.12 100 SER A CA 1
ATOM 819 C C . SER A 1 100 ? -2.027 10.679 13.164 1.00 84.12 100 SER A C 1
ATOM 821 O O . SER A 1 100 ? -3.012 10.161 13.676 1.00 84.12 100 SER A O 1
ATOM 823 N N . ILE A 1 101 ? -1.126 9.934 12.513 1.00 84.00 101 ILE A N 1
ATOM 824 C CA . ILE A 1 101 ? -1.296 8.485 12.293 1.00 84.00 101 ILE A CA 1
ATOM 825 C C . ILE A 1 101 ? -1.433 7.723 13.620 1.00 84.00 101 ILE A C 1
ATOM 827 O O . ILE A 1 101 ? -2.313 6.869 13.747 1.00 84.00 101 ILE A O 1
ATOM 831 N N . ASN A 1 102 ? -0.613 8.061 14.621 1.00 80.00 102 ASN A N 1
ATOM 832 C CA . ASN A 1 102 ? -0.671 7.446 15.951 1.00 80.00 102 ASN A CA 1
ATOM 833 C C . ASN A 1 102 ? -2.007 7.677 16.669 1.00 80.00 102 ASN A C 1
ATOM 835 O O . ASN A 1 102 ? -2.436 6.835 17.455 1.00 80.00 102 ASN A O 1
ATOM 839 N N . THR A 1 103 ? -2.661 8.809 16.419 1.00 81.31 103 THR A N 1
ATOM 840 C CA . THR A 1 103 ? -3.941 9.156 17.054 1.00 81.31 103 THR A CA 1
ATOM 841 C C . THR A 1 103 ? -5.149 8.764 16.203 1.00 81.31 103 THR A C 1
ATOM 843 O O . THR A 1 103 ? -6.237 8.551 16.740 1.00 81.31 103 THR A O 1
ATOM 846 N N . LEU A 1 104 ? -4.962 8.607 14.889 1.00 79.88 104 LEU A N 1
ATOM 847 C CA . LEU A 1 104 ? -6.009 8.248 13.944 1.00 79.88 104 LEU A CA 1
ATOM 848 C C . LEU A 1 104 ? -6.492 6.814 14.169 1.00 79.88 104 LEU A C 1
ATOM 850 O O . LEU A 1 104 ? -7.693 6.583 14.138 1.00 79.88 104 LEU A O 1
ATOM 854 N N . LEU A 1 105 ? -5.608 5.848 14.421 1.00 80.94 105 LEU A N 1
ATOM 855 C CA . LEU A 1 105 ? -5.986 4.439 14.593 1.00 80.94 105 LEU A CA 1
ATOM 856 C C . LEU A 1 105 ? -5.789 3.986 16.042 1.00 80.94 105 LEU A C 1
ATOM 858 O O . LEU A 1 105 ? -4.689 3.604 16.439 1.00 80.94 105 LEU A O 1
ATOM 862 N N . THR A 1 106 ? -6.871 3.979 16.826 1.00 86.25 106 THR A N 1
ATOM 863 C CA . THR A 1 106 ? -6.839 3.413 18.184 1.00 86.25 106 THR A CA 1
ATOM 864 C C . THR A 1 106 ? -6.692 1.892 18.135 1.00 86.25 106 THR A C 1
ATOM 866 O O . THR A 1 106 ? -7.045 1.259 17.140 1.00 86.25 106 THR A O 1
ATOM 869 N N . ASP A 1 107 ? -6.238 1.262 19.219 1.00 89.38 107 ASP A N 1
ATOM 870 C CA . ASP A 1 107 ? -6.113 -0.204 19.252 1.00 89.38 107 ASP A CA 1
ATOM 871 C C . ASP A 1 107 ? -7.459 -0.919 19.061 1.00 89.38 107 ASP A C 1
ATOM 873 O O . ASP A 1 107 ? -7.524 -1.964 18.417 1.00 89.38 107 ASP A O 1
ATOM 877 N N . ASN A 1 108 ? -8.556 -0.324 19.537 1.00 89.75 108 ASN A N 1
ATOM 878 C CA . ASN A 1 108 ? -9.902 -0.838 19.290 1.00 89.75 108 ASN A CA 1
ATOM 879 C C . ASN A 1 108 ? -10.312 -0.715 17.812 1.00 89.75 108 ASN A C 1
ATOM 881 O O . ASN A 1 108 ? -10.961 -1.619 17.291 1.00 89.75 108 ASN A O 1
ATOM 885 N N . ASP A 1 109 ? -9.923 0.367 17.124 1.00 89.06 109 ASP A N 1
ATOM 886 C CA . ASP A 1 109 ? -10.150 0.500 15.678 1.00 89.06 109 ASP A CA 1
ATOM 887 C C . ASP A 1 109 ? -9.388 -0.588 14.913 1.00 89.06 109 ASP A C 1
ATOM 889 O O . ASP A 1 109 ? -9.964 -1.252 14.053 1.00 89.06 109 ASP A O 1
ATOM 893 N N . LYS A 1 110 ? -8.116 -0.819 15.268 1.00 91.06 110 LYS A N 1
ATOM 894 C CA . LYS A 1 110 ? -7.281 -1.864 14.657 1.00 91.06 110 LYS A CA 1
ATOM 895 C C . LYS A 1 110 ? -7.911 -3.245 14.815 1.00 91.06 110 LYS A C 1
ATOM 897 O O . LYS A 1 110 ? -8.071 -3.943 13.823 1.00 91.06 110 LYS A O 1
ATOM 902 N N . LEU A 1 111 ? -8.326 -3.617 16.031 1.00 91.31 111 LEU A N 1
ATOM 903 C CA . LEU A 1 111 ? -8.960 -4.916 16.293 1.00 91.31 111 LEU A CA 1
ATOM 904 C C . LEU A 1 111 ? -10.196 -5.137 15.419 1.00 91.31 111 LEU A C 1
ATOM 906 O O . LEU A 1 111 ? -10.309 -6.179 14.779 1.00 91.31 111 LEU A O 1
ATOM 910 N N . LYS A 1 112 ? -11.078 -4.137 15.333 1.00 92.00 112 LYS A N 1
ATOM 911 C CA . LYS A 1 112 ? -12.279 -4.220 14.494 1.00 92.00 112 LYS A CA 1
ATOM 912 C C . LYS A 1 112 ? -11.950 -4.327 13.010 1.00 92.00 112 LYS A C 1
ATOM 914 O O . LYS A 1 112 ? -12.593 -5.098 12.309 1.00 92.00 112 LYS A O 1
ATOM 919 N N . ILE A 1 113 ? -10.956 -3.575 12.532 1.00 92.06 113 ILE A N 1
ATOM 920 C CA . ILE A 1 113 ? -10.490 -3.660 11.143 1.00 92.06 113 ILE A CA 1
ATOM 921 C C . ILE A 1 113 ? -9.921 -5.054 10.859 1.00 92.06 113 ILE A C 1
ATOM 923 O O . ILE A 1 113 ? -10.227 -5.632 9.824 1.00 92.06 113 ILE A O 1
ATOM 927 N N . TYR A 1 114 ? -9.136 -5.626 11.772 1.00 92.56 114 TYR A N 1
ATOM 928 C CA . TYR A 1 114 ? -8.581 -6.970 11.600 1.00 92.56 114 TYR A CA 1
ATOM 929 C C . TYR A 1 114 ? -9.678 -8.037 11.574 1.00 92.56 114 TYR A C 1
ATOM 931 O O . TYR A 1 114 ? -9.616 -8.962 10.766 1.00 92.56 114 TYR A O 1
ATOM 939 N N . ASP A 1 115 ? -10.713 -7.891 12.402 1.00 91.69 115 ASP A N 1
ATOM 940 C CA . ASP A 1 115 ? -11.857 -8.807 12.422 1.00 91.69 115 ASP A CA 1
ATOM 941 C C . ASP A 1 115 ? -12.628 -8.829 11.086 1.00 91.69 115 ASP A C 1
ATOM 943 O O . ASP A 1 115 ? -13.230 -9.853 10.762 1.00 91.69 115 ASP A O 1
ATOM 947 N N . LEU A 1 116 ? -12.545 -7.772 10.259 1.00 92.38 116 LEU A N 1
ATOM 948 C CA . LEU A 1 116 ? -13.096 -7.778 8.893 1.00 92.38 116 LEU A CA 1
ATOM 949 C C . LEU A 1 116 ? -12.413 -8.794 7.974 1.00 92.38 116 LEU A C 1
ATOM 951 O O . LEU A 1 116 ? -12.996 -9.155 6.958 1.00 92.38 116 LEU A O 1
ATOM 955 N N . PHE A 1 117 ? -11.202 -9.244 8.303 1.00 91.94 117 PHE A N 1
ATOM 956 C CA . PHE A 1 117 ? -10.400 -10.143 7.472 1.00 91.94 117 PHE A CA 1
ATOM 957 C C . PHE A 1 117 ? -10.225 -11.541 8.076 1.00 91.94 117 PHE A C 1
ATOM 959 O O . PHE A 1 117 ? -10.016 -12.495 7.337 1.00 91.94 117 PHE A O 1
ATOM 966 N N . LYS A 1 118 ? -10.324 -11.699 9.404 1.00 87.81 118 LYS A N 1
ATOM 967 C CA . LYS A 1 118 ? -10.057 -12.982 10.092 1.00 87.81 118 LYS A CA 1
ATOM 968 C C . LYS A 1 118 ? -10.955 -14.144 9.669 1.00 87.81 118 LYS A C 1
ATOM 970 O O . LYS A 1 118 ? -10.570 -15.295 9.832 1.00 87.81 118 LYS A O 1
ATOM 975 N N . HIS A 1 119 ? -12.166 -13.855 9.207 1.00 84.62 119 HIS A N 1
ATOM 976 C CA . HIS A 1 119 ? -13.197 -14.868 8.956 1.00 84.62 119 HIS A CA 1
ATOM 977 C C . HIS A 1 119 ? -13.584 -14.976 7.476 1.00 84.62 119 HIS A C 1
ATOM 979 O O . HIS A 1 119 ? -14.688 -15.412 7.152 1.00 84.62 119 HIS A O 1
ATOM 985 N N . ASN A 1 120 ? -12.700 -14.548 6.575 1.00 87.06 120 ASN A N 1
ATOM 986 C CA . ASN A 1 120 ? -12.858 -14.696 5.134 1.00 87.06 120 ASN A CA 1
ATOM 987 C C . ASN A 1 120 ? -11.488 -14.783 4.448 1.00 87.06 120 ASN A C 1
ATOM 989 O O . ASN A 1 120 ? -10.445 -14.634 5.078 1.00 87.06 120 ASN A O 1
ATOM 993 N N . THR A 1 121 ? -11.501 -15.013 3.140 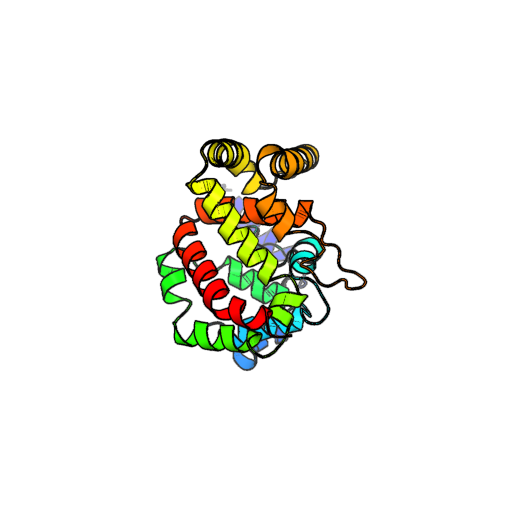1.00 90.25 121 THR A N 1
ATOM 994 C CA . THR A 1 121 ? -10.286 -15.116 2.331 1.00 90.25 121 THR A CA 1
ATOM 995 C C . THR A 1 121 ? -9.905 -13.804 1.647 1.00 90.25 121 THR A C 1
ATOM 997 O O . THR A 1 121 ? -8.864 -13.755 1.003 1.00 90.25 121 THR A O 1
ATOM 1000 N N . ILE A 1 122 ? -10.667 -12.711 1.828 1.00 91.50 122 ILE A N 1
ATOM 1001 C CA . ILE A 1 122 ? -10.477 -11.440 1.101 1.00 91.50 122 ILE A CA 1
ATOM 1002 C C . ILE A 1 122 ? -9.043 -10.929 1.253 1.00 91.50 122 ILE A C 1
ATOM 1004 O O . ILE A 1 122 ? -8.437 -10.510 0.272 1.00 91.50 122 ILE A O 1
ATOM 1008 N N . TYR A 1 123 ? -8.461 -10.999 2.455 1.00 92.44 123 TYR A N 1
ATOM 1009 C CA . TYR A 1 123 ? -7.087 -10.540 2.700 1.00 92.44 123 TYR A CA 1
ATOM 1010 C C . TYR A 1 123 ? -6.043 -11.273 1.838 1.00 92.44 123 TYR A C 1
ATOM 1012 O O . TYR A 1 123 ? -5.092 -10.652 1.362 1.00 92.44 123 TYR A O 1
ATOM 1020 N N . LYS A 1 124 ? -6.233 -12.579 1.611 1.00 90.56 124 LYS A N 1
ATOM 1021 C CA . LYS A 1 124 ? -5.383 -13.412 0.750 1.00 90.56 124 LYS A CA 1
ATOM 1022 C C . LYS A 1 124 ? -5.736 -13.196 -0.719 1.00 90.56 124 LYS A C 1
ATOM 1024 O O . LYS A 1 124 ? -4.894 -12.778 -1.505 1.00 90.56 124 LYS A O 1
ATOM 1029 N N . ASP A 1 125 ? -7.000 -13.419 -1.057 1.00 89.31 125 ASP A N 1
ATOM 1030 C CA . ASP A 1 125 ? -7.470 -13.574 -2.429 1.00 89.31 125 ASP A CA 1
ATOM 1031 C C . ASP A 1 125 ? -7.392 -12.273 -3.229 1.00 89.31 125 ASP A C 1
ATOM 1033 O O . ASP A 1 125 ? -7.082 -12.318 -4.416 1.00 89.31 125 ASP A O 1
ATOM 1037 N N . SER A 1 126 ? -7.606 -11.121 -2.587 1.00 90.00 126 SER A N 1
ATOM 1038 C CA . SER A 1 126 ? -7.484 -9.800 -3.227 1.00 90.00 126 SER A CA 1
ATOM 1039 C C . SER A 1 126 ? -6.036 -9.321 -3.400 1.00 90.00 126 SER A C 1
ATOM 1041 O O . SER A 1 126 ? -5.801 -8.249 -3.967 1.00 90.00 126 SER A O 1
ATOM 1043 N N . GLY A 1 127 ? -5.055 -10.068 -2.879 1.00 91.62 127 GLY A N 1
ATOM 1044 C CA . GLY A 1 127 ? -3.638 -9.709 -2.920 1.00 91.62 127 GLY A CA 1
ATOM 1045 C C . GLY A 1 127 ? -3.183 -8.706 -1.854 1.00 91.62 127 GLY A C 1
ATOM 1046 O O . GLY A 1 127 ? -2.031 -8.273 -1.891 1.00 91.62 127 GLY A O 1
ATOM 1047 N N . ILE A 1 128 ? -4.033 -8.333 -0.884 1.00 93.31 128 ILE A N 1
ATOM 1048 C CA . ILE A 1 128 ? -3.624 -7.436 0.215 1.00 93.31 128 ILE A CA 1
ATOM 1049 C C . ILE A 1 128 ? -2.464 -8.053 1.008 1.00 93.31 128 ILE A C 1
ATOM 1051 O O . ILE A 1 128 ? -1.493 -7.353 1.284 1.00 93.31 128 ILE A O 1
ATOM 1055 N N . ALA A 1 129 ? -2.523 -9.346 1.339 1.00 94.62 129 ALA A N 1
ATOM 1056 C CA . ALA A 1 129 ? -1.455 -10.035 2.066 1.00 94.62 129 ALA A CA 1
ATOM 1057 C C . ALA A 1 129 ? -0.108 -9.960 1.327 1.00 94.62 129 ALA A C 1
ATOM 1059 O O . ALA A 1 129 ? 0.912 -9.603 1.918 1.00 94.62 129 ALA A O 1
ATOM 1060 N N . ALA A 1 130 ? -0.116 -10.212 0.014 1.00 95.06 130 ALA A N 1
ATOM 1061 C CA . ALA A 1 130 ? 1.070 -10.106 -0.831 1.00 95.06 130 ALA A CA 1
ATOM 1062 C C . ALA A 1 130 ? 1.632 -8.676 -0.851 1.00 95.06 130 ALA A C 1
ATOM 1064 O O . ALA A 1 130 ? 2.838 -8.487 -0.699 1.00 95.06 130 ALA A O 1
ATOM 1065 N N . ILE A 1 131 ? 0.770 -7.660 -0.974 1.00 95.56 131 ILE A N 1
ATOM 1066 C CA . ILE A 1 131 ? 1.190 -6.252 -0.944 1.00 95.56 131 ILE A CA 1
ATOM 1067 C C . ILE A 1 131 ? 1.751 -5.853 0.417 1.00 95.56 131 ILE A C 1
ATOM 1069 O O . ILE A 1 131 ? 2.807 -5.231 0.466 1.00 95.56 131 ILE A O 1
ATOM 1073 N N . VAL A 1 132 ? 1.097 -6.220 1.520 1.00 96.94 132 VAL A N 1
ATOM 1074 C CA . VAL A 1 132 ? 1.580 -5.916 2.877 1.00 96.94 132 VAL A CA 1
ATOM 1075 C C . VAL A 1 132 ? 2.957 -6.534 3.098 1.00 96.94 132 VAL A C 1
ATOM 1077 O O . VAL A 1 132 ? 3.886 -5.834 3.503 1.00 96.94 132 VAL A O 1
ATOM 1080 N N . LYS A 1 133 ? 3.124 -7.813 2.750 1.00 97.25 133 LYS A N 1
ATOM 1081 C CA . LYS A 1 133 ? 4.409 -8.503 2.862 1.00 97.25 133 LYS A CA 1
ATOM 1082 C C . LYS A 1 133 ? 5.470 -7.882 1.951 1.00 97.25 133 LYS A C 1
ATOM 1084 O O . LYS A 1 133 ? 6.585 -7.642 2.400 1.00 97.25 133 LYS A O 1
ATOM 1089 N N . GLY A 1 134 ? 5.115 -7.546 0.710 1.00 97.50 134 GLY A N 1
ATOM 1090 C CA . GLY A 1 134 ? 6.001 -6.863 -0.234 1.00 97.50 134 GLY A CA 1
ATOM 1091 C C . GLY A 1 134 ? 6.464 -5.497 0.280 1.00 97.50 134 GLY A C 1
ATOM 1092 O O . GLY A 1 134 ? 7.654 -5.198 0.222 1.00 97.50 134 GLY A O 1
ATOM 1093 N N . LEU A 1 135 ? 5.559 -4.704 0.863 1.00 98.25 135 LEU A N 1
ATOM 1094 C CA . LEU A 1 135 ? 5.879 -3.426 1.503 1.00 98.25 135 LEU A CA 1
ATOM 1095 C C . LEU A 1 135 ? 6.858 -3.609 2.670 1.00 98.25 135 LEU A C 1
ATOM 1097 O O . LEU A 1 135 ? 7.864 -2.903 2.727 1.00 98.25 135 LEU A O 1
ATOM 1101 N N . ILE A 1 136 ? 6.602 -4.560 3.573 1.00 98.50 136 ILE A N 1
ATOM 1102 C CA . ILE A 1 136 ? 7.487 -4.851 4.714 1.00 98.50 136 ILE A CA 1
ATOM 1103 C C . ILE A 1 136 ? 8.874 -5.288 4.226 1.00 98.50 136 ILE A C 1
ATOM 1105 O O . ILE A 1 136 ? 9.887 -4.786 4.716 1.00 98.50 136 ILE A O 1
ATOM 1109 N N . THR A 1 137 ? 8.934 -6.200 3.253 1.00 98.19 137 THR A N 1
ATOM 1110 C CA . THR A 1 137 ? 10.198 -6.700 2.699 1.00 98.19 137 THR A CA 1
ATOM 1111 C C . THR A 1 137 ? 10.984 -5.591 2.007 1.00 98.19 137 THR A C 1
ATOM 1113 O O . THR A 1 137 ? 12.163 -5.425 2.307 1.00 98.19 137 THR A O 1
ATOM 1116 N N . ALA A 1 138 ? 10.342 -4.781 1.162 1.00 97.94 138 ALA A N 1
ATOM 1117 C CA . ALA A 1 138 ? 11.010 -3.678 0.475 1.00 97.94 138 ALA A CA 1
ATOM 1118 C C . ALA A 1 138 ? 11.545 -2.617 1.447 1.00 97.94 138 ALA A C 1
ATOM 1120 O O . ALA A 1 138 ? 12.659 -2.140 1.257 1.00 97.94 138 ALA A O 1
ATOM 1121 N N . TYR A 1 139 ? 10.809 -2.285 2.516 1.00 98.25 139 TYR A N 1
ATOM 1122 C CA . TYR A 1 139 ? 11.319 -1.393 3.565 1.00 98.25 139 TYR A CA 1
ATOM 1123 C C . TYR A 1 139 ? 12.604 -1.947 4.185 1.00 98.25 139 TYR A C 1
ATOM 1125 O O . TYR A 1 139 ? 13.612 -1.251 4.269 1.00 98.25 139 TYR A O 1
ATOM 1133 N N . ASN A 1 140 ? 12.591 -3.227 4.573 1.00 97.62 140 ASN A N 1
ATOM 1134 C CA . ASN A 1 140 ? 13.763 -3.862 5.169 1.00 97.62 140 ASN A CA 1
ATOM 1135 C C . ASN A 1 140 ? 14.960 -3.872 4.207 1.00 97.62 140 ASN A C 1
ATOM 1137 O O . ASN A 1 140 ? 16.091 -3.714 4.660 1.00 97.62 140 ASN A O 1
ATOM 1141 N N . GLU A 1 141 ? 14.732 -4.047 2.905 1.00 95.38 141 GLU A N 1
ATOM 1142 C CA . GLU A 1 141 ? 15.786 -3.959 1.892 1.00 95.38 141 GLU A CA 1
ATOM 1143 C C . GLU A 1 141 ? 16.340 -2.539 1.763 1.00 95.38 141 GLU A C 1
ATOM 1145 O O . GLU A 1 141 ? 17.554 -2.367 1.809 1.00 95.38 141 GLU A O 1
ATOM 1150 N N . ILE A 1 142 ? 15.478 -1.522 1.671 1.00 96.19 142 ILE A N 1
ATOM 1151 C CA . ILE A 1 142 ? 15.892 -0.112 1.573 1.00 96.19 142 ILE A CA 1
ATOM 1152 C C . ILE A 1 142 ? 16.726 0.312 2.792 1.00 96.19 142 ILE A C 1
ATOM 1154 O O . ILE A 1 142 ? 17.707 1.037 2.639 1.00 96.19 142 ILE A O 1
ATOM 1158 N N . GLU A 1 143 ? 16.351 -0.129 3.994 1.00 95.44 143 GLU A N 1
ATOM 1159 C CA . GLU A 1 143 ? 17.019 0.279 5.237 1.00 95.44 143 GLU A CA 1
ATOM 1160 C C . GLU A 1 143 ? 18.293 -0.531 5.538 1.00 95.44 143 GLU A C 1
ATOM 1162 O O . GLU A 1 143 ? 19.224 -0.000 6.142 1.00 95.44 143 GLU A O 1
ATOM 1167 N N . ASN A 1 144 ? 18.369 -1.802 5.119 1.00 94.81 144 ASN A N 1
ATOM 1168 C CA . ASN A 1 144 ? 19.451 -2.712 5.533 1.00 94.81 144 ASN A CA 1
ATOM 1169 C C . ASN A 1 144 ? 20.370 -3.191 4.395 1.00 94.81 144 ASN A C 1
ATOM 1171 O O . ASN A 1 144 ? 21.305 -3.950 4.657 1.00 94.81 144 ASN A O 1
ATOM 1175 N N . ASN A 1 145 ? 20.134 -2.791 3.142 1.00 94.75 145 ASN A N 1
ATOM 1176 C CA . ASN A 1 145 ? 20.974 -3.153 1.998 1.00 94.75 145 ASN A CA 1
ATOM 1177 C C . ASN A 1 145 ? 21.493 -1.896 1.285 1.00 94.75 145 ASN A C 1
ATOM 1179 O O . ASN A 1 145 ? 20.727 -1.160 0.667 1.00 94.75 145 ASN A O 1
ATOM 1183 N N . GLU A 1 146 ? 22.813 -1.684 1.319 1.00 92.69 146 GLU A N 1
ATOM 1184 C CA . GLU A 1 146 ? 23.467 -0.500 0.737 1.00 92.69 146 GLU A CA 1
ATOM 1185 C C . GLU A 1 146 ? 23.170 -0.317 -0.762 1.00 92.69 146 GLU A C 1
ATOM 1187 O O . GLU A 1 146 ? 22.973 0.810 -1.217 1.00 92.69 146 GLU A O 1
ATOM 1192 N N . ASN A 1 147 ? 23.095 -1.408 -1.534 1.00 90.88 147 ASN A N 1
ATOM 1193 C CA . ASN A 1 147 ? 22.810 -1.332 -2.967 1.00 90.88 147 ASN A CA 1
ATOM 1194 C C . ASN A 1 147 ? 21.354 -0.925 -3.225 1.00 90.88 147 ASN A C 1
ATOM 1196 O O . ASN A 1 147 ? 21.091 -0.021 -4.018 1.00 90.88 147 ASN A O 1
ATOM 1200 N N . ALA A 1 148 ? 20.408 -1.548 -2.515 1.00 92.50 148 ALA A N 1
ATOM 1201 C CA . ALA A 1 148 ? 18.995 -1.188 -2.614 1.00 92.50 148 ALA A CA 1
ATOM 1202 C C . ALA A 1 148 ? 18.772 0.270 -2.182 1.00 92.50 148 ALA A C 1
ATOM 1204 O O . ALA A 1 148 ? 18.098 1.031 -2.873 1.00 92.50 148 ALA A O 1
ATOM 1205 N N . GLN A 1 149 ? 19.416 0.693 -1.092 1.00 94.12 149 GLN A N 1
ATOM 1206 C CA . GLN A 1 149 ? 19.377 2.070 -0.613 1.00 94.12 149 GLN A CA 1
ATOM 1207 C C . GLN A 1 149 ? 19.917 3.061 -1.657 1.00 94.12 149 GLN A C 1
ATOM 1209 O O . GLN A 1 149 ? 19.317 4.116 -1.875 1.00 94.12 149 GLN A O 1
ATOM 1214 N N . TYR A 1 150 ? 21.027 2.732 -2.325 1.00 92.62 150 TYR A N 1
ATOM 1215 C CA . TYR A 1 150 ? 21.606 3.556 -3.387 1.00 92.62 150 TYR A CA 1
ATOM 1216 C C . TYR A 1 150 ? 20.642 3.742 -4.569 1.00 92.62 150 TYR A C 1
ATOM 1218 O O . TYR A 1 150 ? 20.355 4.881 -4.959 1.00 92.62 150 TYR A O 1
ATOM 1226 N N . HIS A 1 151 ? 20.105 2.645 -5.114 1.00 91.50 151 HIS A N 1
ATOM 1227 C CA . HIS A 1 151 ? 19.156 2.700 -6.229 1.00 91.50 151 HIS A CA 1
ATOM 1228 C C . HIS A 1 151 ? 17.877 3.443 -5.837 1.00 91.50 151 HIS A C 1
ATOM 1230 O O . HIS A 1 151 ? 17.448 4.356 -6.543 1.00 91.50 151 HIS A O 1
ATOM 1236 N N . PHE A 1 152 ? 17.315 3.126 -4.670 1.00 94.81 152 PHE A N 1
ATOM 1237 C CA . PHE A 1 152 ? 16.115 3.775 -4.164 1.00 94.81 152 PHE A CA 1
ATOM 1238 C C . PHE A 1 152 ? 16.303 5.288 -4.004 1.00 94.81 152 PHE A C 1
ATOM 1240 O O . PHE A 1 152 ? 15.500 6.060 -4.522 1.00 94.81 152 PHE A O 1
ATOM 1247 N N . ASN A 1 153 ? 17.389 5.737 -3.365 1.00 92.88 153 ASN A N 1
ATOM 1248 C CA . ASN A 1 153 ? 17.667 7.166 -3.189 1.00 92.88 153 ASN A CA 1
ATOM 1249 C C . ASN A 1 153 ? 17.887 7.895 -4.520 1.00 92.88 153 ASN A C 1
ATOM 1251 O O . ASN A 1 153 ? 17.483 9.050 -4.655 1.00 92.88 153 ASN A O 1
ATOM 1255 N N . THR A 1 154 ? 18.484 7.222 -5.505 1.00 91.31 154 THR A N 1
ATOM 1256 C CA . THR A 1 154 ? 18.686 7.772 -6.853 1.00 91.31 154 THR A CA 1
ATOM 1257 C C . THR A 1 154 ? 17.358 7.970 -7.589 1.00 91.31 154 THR A C 1
ATOM 1259 O O . THR A 1 154 ? 17.182 8.963 -8.294 1.00 91.31 154 THR A O 1
ATOM 1262 N N . LEU A 1 155 ? 16.405 7.054 -7.404 1.00 90.62 155 LEU A N 1
ATOM 1263 C CA . LEU A 1 155 ? 15.097 7.086 -8.065 1.00 90.62 155 LEU A CA 1
ATOM 1264 C C . LEU A 1 155 ? 14.021 7.831 -7.269 1.00 90.62 155 LEU A C 1
ATOM 1266 O O . LEU A 1 155 ? 12.962 8.134 -7.814 1.00 90.62 155 LEU A O 1
ATOM 1270 N N . LYS A 1 156 ? 14.270 8.143 -5.994 1.00 88.94 156 LYS A N 1
ATOM 1271 C CA . LYS A 1 156 ? 13.263 8.616 -5.035 1.00 88.94 156 LYS A CA 1
ATOM 1272 C C . LYS A 1 156 ? 12.421 9.790 -5.534 1.00 88.94 156 LYS A C 1
ATOM 1274 O O . LYS A 1 156 ? 11.218 9.804 -5.297 1.00 88.94 156 LYS A O 1
ATOM 1279 N N . SER A 1 157 ? 13.019 10.763 -6.222 1.00 85.75 157 SER A N 1
ATOM 1280 C CA . SER A 1 157 ? 12.269 11.899 -6.776 1.00 85.75 157 SER A CA 1
ATOM 1281 C C . SER A 1 157 ? 11.272 11.468 -7.855 1.00 85.75 157 SER A C 1
ATOM 1283 O O . SER A 1 157 ? 10.129 11.906 -7.815 1.00 85.75 157 SER A O 1
ATOM 1285 N N . ARG A 1 158 ? 11.676 10.563 -8.755 1.00 87.06 158 ARG A N 1
ATOM 1286 C CA . ARG A 1 158 ? 10.831 10.007 -9.829 1.00 87.06 158 ARG A CA 1
ATOM 1287 C C . ARG A 1 158 ? 9.754 9.064 -9.298 1.00 87.06 158 ARG A C 1
ATOM 1289 O O . ARG A 1 158 ? 8.666 8.990 -9.851 1.00 87.06 158 ARG A O 1
ATOM 1296 N N . LEU A 1 159 ? 10.064 8.354 -8.215 1.00 86.38 159 LEU A N 1
ATOM 1297 C CA . LEU A 1 159 ? 9.126 7.486 -7.502 1.00 86.38 159 LEU A CA 1
ATOM 1298 C C . LEU A 1 159 ? 8.064 8.276 -6.724 1.00 86.38 159 LEU A C 1
ATOM 1300 O O . LEU A 1 159 ? 6.947 7.796 -6.549 1.00 86.38 159 LEU A O 1
ATOM 1304 N N . TYR A 1 160 ? 8.421 9.457 -6.217 1.00 80.56 160 TYR A N 1
ATOM 1305 C CA . TYR A 1 160 ? 7.507 10.326 -5.477 1.00 80.56 160 TYR A CA 1
ATOM 1306 C C . TYR A 1 160 ? 6.577 11.119 -6.400 1.00 80.56 160 TYR A C 1
ATOM 1308 O O . TYR A 1 160 ? 5.386 11.241 -6.109 1.00 80.56 160 TYR A O 1
ATOM 1316 N N . ASP A 1 161 ? 7.137 11.657 -7.482 1.00 70.50 161 ASP A N 1
ATOM 1317 C CA . ASP A 1 161 ? 6.468 12.533 -8.437 1.00 70.50 161 ASP A CA 1
ATOM 1318 C C . ASP A 1 161 ? 6.698 11.964 -9.840 1.00 70.50 161 ASP A C 1
ATOM 1320 O O . ASP A 1 161 ? 7.736 12.192 -10.471 1.00 70.50 161 ASP A O 1
ATOM 1324 N N . THR A 1 162 ? 5.768 11.117 -10.285 1.00 63.06 162 THR A N 1
ATOM 1325 C CA . THR A 1 162 ? 5.827 10.518 -11.619 1.00 63.06 162 THR A CA 1
ATOM 1326 C C . THR A 1 162 ? 5.713 11.627 -12.650 1.00 63.06 162 THR A C 1
ATOM 1328 O O . THR A 1 162 ? 4.704 12.324 -12.711 1.00 63.06 162 THR A O 1
ATOM 1331 N N . THR A 1 163 ? 6.765 11.801 -13.444 1.00 59.66 163 THR A N 1
ATOM 1332 C CA . THR A 1 163 ? 6.831 12.831 -14.479 1.00 59.66 163 THR A CA 1
ATOM 1333 C C . THR A 1 163 ? 5.757 12.602 -15.543 1.00 59.66 163 THR A C 1
ATOM 1335 O O . THR A 1 163 ? 5.544 11.457 -15.934 1.00 59.66 163 THR A O 1
ATOM 1338 N N . ASP A 1 164 ? 5.204 13.669 -16.128 1.00 60.97 164 ASP A N 1
ATOM 1339 C CA . ASP A 1 164 ? 4.345 13.574 -17.329 1.00 60.97 164 ASP A CA 1
ATOM 1340 C C . ASP A 1 164 ? 5.082 12.990 -18.560 1.00 60.97 164 ASP A C 1
ATOM 1342 O O . ASP A 1 164 ? 4.476 12.686 -19.589 1.00 60.97 164 ASP A O 1
ATOM 1346 N N . ASP A 1 165 ? 6.408 12.842 -18.478 1.00 75.88 165 ASP A N 1
ATOM 1347 C CA . ASP A 1 165 ? 7.237 12.194 -19.488 1.00 75.88 165 ASP A CA 1
ATOM 1348 C C . ASP A 1 165 ? 7.172 10.665 -19.363 1.00 75.88 165 ASP A C 1
ATOM 1350 O O . ASP A 1 165 ? 7.854 10.047 -18.541 1.00 75.88 165 ASP A O 1
ATOM 1354 N N . TYR A 1 166 ? 6.372 10.052 -20.236 1.00 74.75 166 TYR A N 1
ATOM 1355 C CA . TYR A 1 166 ? 6.184 8.602 -20.301 1.00 74.75 166 TYR A CA 1
ATOM 1356 C C . TYR A 1 166 ? 7.500 7.819 -20.445 1.00 74.75 166 TYR A C 1
ATOM 1358 O O . TYR A 1 166 ? 7.641 6.742 -19.873 1.00 74.75 166 TYR A O 1
ATOM 1366 N N . SER A 1 167 ? 8.496 8.365 -21.155 1.00 78.12 167 SER A N 1
ATOM 1367 C CA . SER A 1 167 ? 9.778 7.674 -21.352 1.00 78.12 167 SER A CA 1
ATOM 1368 C C . SER A 1 167 ? 10.586 7.558 -20.057 1.00 78.12 167 SER A C 1
ATOM 1370 O O . SER A 1 167 ? 11.286 6.571 -19.832 1.00 78.12 167 SER A O 1
ATOM 1372 N N . GLN A 1 168 ? 10.458 8.546 -19.168 1.00 80.00 168 GLN A N 1
ATOM 1373 C CA . GLN A 1 168 ? 11.091 8.515 -17.853 1.00 80.00 168 GLN A CA 1
ATOM 1374 C C . GLN A 1 168 ? 10.352 7.597 -16.885 1.00 80.00 168 GLN A C 1
ATOM 1376 O O . GLN A 1 168 ? 11.002 6.998 -16.025 1.00 80.00 168 GLN A O 1
ATOM 1381 N N . LEU A 1 169 ? 9.029 7.468 -17.020 1.00 81.31 169 LEU A N 1
ATOM 1382 C CA . LEU A 1 169 ? 8.252 6.498 -16.254 1.00 81.31 169 LEU A CA 1
ATOM 1383 C C . LEU A 1 169 ? 8.677 5.068 -16.607 1.00 81.31 169 LEU A C 1
ATOM 1385 O O . LEU A 1 169 ? 9.056 4.328 -15.706 1.00 81.31 169 LEU A O 1
ATOM 1389 N N . GLU A 1 170 ? 8.718 4.724 -17.898 1.00 83.75 170 GLU A N 1
ATOM 1390 C CA . GLU A 1 170 ? 9.120 3.391 -18.371 1.00 83.75 170 GLU A CA 1
ATOM 1391 C C . GLU A 1 170 ? 10.544 3.029 -17.919 1.00 83.75 170 GLU A C 1
ATOM 1393 O O . GLU A 1 170 ? 10.781 1.943 -17.392 1.00 83.75 170 GLU A O 1
ATOM 1398 N N . GLU A 1 171 ? 11.492 3.963 -18.033 1.00 85.88 171 GLU A N 1
ATOM 1399 C CA . GLU A 1 171 ? 12.860 3.732 -17.559 1.00 85.88 171 GLU A CA 1
ATOM 1400 C C . GLU A 1 171 ? 12.929 3.596 -16.030 1.00 85.88 171 GLU A C 1
ATOM 1402 O O . GLU A 1 171 ? 13.697 2.789 -15.509 1.00 85.88 171 GLU A O 1
ATOM 1407 N N . THR A 1 172 ? 12.119 4.353 -15.284 1.00 87.00 172 THR A N 1
ATOM 1408 C CA . THR A 1 172 ? 12.061 4.220 -13.820 1.00 87.00 172 THR A CA 1
ATOM 1409 C C . THR A 1 172 ? 11.469 2.870 -13.427 1.00 87.00 172 THR A C 1
ATOM 1411 O O . THR A 1 172 ? 12.030 2.199 -12.565 1.00 87.00 172 THR A O 1
ATOM 1414 N N . GLU A 1 173 ? 10.384 2.440 -14.072 1.00 87.94 173 GLU A N 1
ATOM 1415 C CA . GLU A 1 173 ? 9.803 1.111 -13.883 1.00 87.94 173 GLU A CA 1
ATOM 1416 C C . GLU A 1 173 ? 10.816 0.011 -14.197 1.00 87.94 173 GLU A C 1
ATOM 1418 O O . GLU A 1 173 ? 10.964 -0.918 -13.400 1.00 87.94 173 GLU A O 1
ATOM 1423 N N . ARG A 1 174 ? 11.567 0.133 -15.297 1.00 89.94 174 ARG A N 1
ATOM 1424 C CA . ARG A 1 174 ? 12.622 -0.821 -15.655 1.00 89.94 174 ARG A CA 1
ATOM 1425 C C . ARG A 1 174 ? 13.685 -0.921 -14.563 1.00 89.94 174 ARG A C 1
ATOM 1427 O O . ARG A 1 174 ? 13.928 -2.018 -14.072 1.00 89.94 174 ARG A O 1
ATOM 1434 N N . ILE A 1 175 ? 14.276 0.200 -14.135 1.00 87.75 175 ILE A N 1
ATOM 1435 C CA . ILE A 1 175 ? 15.323 0.194 -13.093 1.00 87.75 175 ILE A CA 1
ATOM 1436 C C . ILE A 1 175 ? 14.768 -0.366 -11.777 1.00 87.75 175 ILE A C 1
ATOM 1438 O O . ILE A 1 175 ? 15.444 -1.132 -11.092 1.00 87.75 175 ILE A O 1
ATOM 1442 N N . VAL A 1 176 ? 13.527 -0.025 -11.417 1.00 91.88 176 VAL A N 1
ATOM 1443 C CA . VAL A 1 176 ? 12.891 -0.582 -10.218 1.00 91.88 176 VAL A CA 1
ATOM 1444 C C . VAL A 1 176 ? 12.807 -2.106 -10.300 1.00 91.88 176 VAL A C 1
ATOM 1446 O O . VAL A 1 176 ? 13.146 -2.781 -9.334 1.00 91.88 176 VAL A O 1
ATOM 1449 N N . ASN A 1 177 ? 12.383 -2.645 -11.441 1.00 89.88 177 ASN A N 1
ATOM 1450 C CA . ASN A 1 177 ? 12.187 -4.081 -11.620 1.00 89.88 177 ASN A CA 1
ATOM 1451 C C . ASN A 1 177 ? 13.489 -4.871 -11.806 1.00 89.88 177 ASN A C 1
ATOM 1453 O O . ASN A 1 177 ? 13.559 -6.017 -11.373 1.00 89.88 177 ASN A O 1
ATOM 1457 N N . GLU A 1 178 ? 14.497 -4.289 -12.455 1.00 89.38 178 GLU A N 1
ATOM 1458 C CA . GLU A 1 178 ? 15.732 -4.994 -12.821 1.00 89.38 178 GLU A CA 1
ATOM 1459 C C . GLU A 1 178 ? 16.868 -4.792 -11.809 1.00 89.38 178 GLU A C 1
ATOM 1461 O O . GLU A 1 178 ? 17.622 -5.731 -11.551 1.00 89.38 178 GLU A O 1
ATOM 1466 N N . ASP A 1 179 ? 16.985 -3.594 -11.226 1.00 87.88 179 ASP A N 1
ATOM 1467 C CA . ASP A 1 179 ? 18.163 -3.193 -10.444 1.00 87.88 179 ASP A CA 1
ATOM 1468 C C . ASP A 1 179 ? 17.867 -2.994 -8.946 1.00 87.88 179 ASP A C 1
ATOM 1470 O O . ASP A 1 179 ? 18.741 -3.210 -8.102 1.00 87.88 179 ASP A O 1
ATOM 1474 N N . LEU A 1 180 ? 16.647 -2.568 -8.596 1.00 92.19 180 LEU A N 1
ATOM 1475 C CA . LEU A 1 180 ? 16.263 -2.282 -7.208 1.00 92.19 180 LEU A CA 1
ATOM 1476 C C . LEU A 1 180 ? 15.556 -3.462 -6.533 1.00 92.19 180 LEU A C 1
ATOM 1478 O O . LEU A 1 180 ? 15.890 -3.808 -5.399 1.00 92.19 180 LEU A O 1
ATOM 1482 N N . ALA A 1 181 ? 14.564 -4.051 -7.201 1.00 94.69 181 ALA A N 1
ATOM 1483 C CA . ALA A 1 181 ? 13.738 -5.098 -6.625 1.00 94.69 181 ALA A CA 1
ATOM 1484 C C . ALA A 1 181 ? 14.504 -6.411 -6.485 1.00 94.69 181 ALA A C 1
ATOM 1486 O O . ALA A 1 181 ? 15.042 -6.954 -7.448 1.00 94.69 181 ALA A O 1
ATOM 1487 N N . SER A 1 182 ? 14.511 -6.971 -5.277 1.00 95.00 182 SER A N 1
ATOM 1488 C CA . SER A 1 182 ? 15.072 -8.301 -5.085 1.00 95.00 182 SER A CA 1
ATOM 1489 C C . SER A 1 182 ? 14.172 -9.389 -5.682 1.00 95.00 182 SER A C 1
ATOM 1491 O O . SER A 1 182 ? 12.960 -9.220 -5.873 1.00 95.00 182 SER A O 1
ATOM 1493 N N . ALA A 1 183 ? 14.755 -10.571 -5.891 1.00 95.56 183 ALA A N 1
ATOM 1494 C CA . ALA A 1 183 ? 13.991 -11.768 -6.236 1.00 95.56 183 ALA A CA 1
ATOM 1495 C C . ALA A 1 183 ? 12.942 -12.113 -5.162 1.00 95.56 183 ALA A C 1
ATOM 1497 O O . ALA A 1 183 ? 11.877 -12.618 -5.498 1.00 95.56 183 ALA A O 1
ATOM 1498 N N . THR A 1 184 ? 13.210 -11.803 -3.888 1.00 96.44 184 THR A N 1
ATOM 1499 C CA . THR A 1 184 ? 12.274 -12.040 -2.780 1.00 96.44 184 THR A CA 1
ATOM 1500 C C . THR A 1 184 ? 11.041 -11.147 -2.894 1.00 96.44 184 THR A C 1
ATOM 1502 O O . THR A 1 184 ? 9.922 -11.644 -2.796 1.00 96.44 184 THR A O 1
ATOM 1505 N N . VAL A 1 185 ? 11.219 -9.840 -3.130 1.00 96.75 185 VAL A N 1
ATOM 1506 C CA . VAL A 1 185 ? 10.095 -8.909 -3.350 1.00 96.75 185 VAL A CA 1
ATOM 1507 C C . VAL A 1 185 ? 9.300 -9.325 -4.585 1.00 96.75 185 VAL A C 1
ATOM 1509 O O . VAL A 1 185 ? 8.072 -9.374 -4.547 1.00 96.75 185 VAL A O 1
ATOM 1512 N N . THR A 1 186 ? 10.003 -9.690 -5.656 1.00 95.88 186 THR A N 1
ATOM 1513 C CA . THR A 1 186 ? 9.401 -10.144 -6.914 1.00 95.88 186 THR A CA 1
ATOM 1514 C C . THR A 1 186 ? 8.564 -11.414 -6.717 1.00 95.88 186 THR A C 1
ATOM 1516 O O . THR A 1 186 ? 7.418 -11.465 -7.156 1.00 95.88 186 THR A O 1
ATOM 1519 N N . ASP A 1 187 ? 9.079 -12.416 -6.001 1.00 95.81 187 ASP A N 1
ATOM 1520 C CA . ASP A 1 187 ? 8.361 -13.663 -5.710 1.00 95.81 187 ASP A CA 1
ATOM 1521 C C . ASP A 1 187 ? 7.111 -13.427 -4.850 1.00 95.81 187 ASP A C 1
ATOM 1523 O O . ASP A 1 187 ? 6.028 -13.911 -5.189 1.00 95.81 187 ASP A O 1
ATOM 1527 N N . ILE A 1 188 ? 7.213 -12.596 -3.804 1.00 96.00 188 ILE A N 1
ATOM 1528 C CA . ILE A 1 188 ? 6.066 -12.211 -2.965 1.00 96.00 188 ILE A CA 1
ATOM 1529 C C . ILE A 1 188 ? 4.959 -11.557 -3.807 1.00 96.00 188 ILE A C 1
ATOM 1531 O O . ILE A 1 188 ? 3.780 -11.834 -3.596 1.00 96.00 188 ILE A O 1
ATOM 1535 N N . LEU A 1 189 ? 5.320 -10.719 -4.781 1.00 94.94 189 LEU A N 1
ATOM 1536 C CA . LEU A 1 189 ? 4.371 -9.958 -5.602 1.00 94.94 189 LEU A CA 1
ATOM 1537 C C . LEU A 1 189 ? 3.939 -10.669 -6.895 1.00 94.94 189 LEU A C 1
ATOM 1539 O O . LEU A 1 189 ? 3.166 -10.106 -7.679 1.00 94.94 189 LEU A O 1
ATOM 1543 N N . SER A 1 190 ? 4.411 -11.893 -7.124 1.00 92.38 190 SER A N 1
ATOM 1544 C CA . SER A 1 190 ? 4.085 -12.688 -8.308 1.00 92.38 190 SER A CA 1
ATOM 1545 C C . SER A 1 190 ? 2.610 -13.102 -8.366 1.00 92.38 190 SER A C 1
ATOM 1547 O O . SER A 1 190 ? 1.905 -13.120 -7.358 1.00 92.38 190 SER A O 1
ATOM 1549 N N . ASP A 1 191 ? 2.134 -13.452 -9.564 1.00 89.25 191 ASP A N 1
ATOM 1550 C CA . ASP A 1 191 ? 0.720 -13.770 -9.823 1.00 89.25 191 ASP A CA 1
ATOM 1551 C C . ASP A 1 191 ? 0.180 -14.947 -9.006 1.00 89.25 191 ASP A C 1
ATOM 1553 O O . ASP A 1 191 ? -1.016 -14.999 -8.744 1.00 89.25 191 ASP A O 1
ATOM 1557 N N . GLN A 1 192 ? 1.041 -15.856 -8.540 1.00 88.06 192 GLN A N 1
ATOM 1558 C CA . GLN A 1 192 ? 0.626 -16.990 -7.706 1.00 88.06 192 GLN A CA 1
ATOM 1559 C C . GLN A 1 192 ? 0.063 -16.567 -6.337 1.00 88.06 192 GLN A C 1
ATOM 1561 O O . GLN A 1 192 ? -0.650 -17.343 -5.708 1.00 88.06 192 GLN A O 1
ATOM 1566 N N . ASN A 1 193 ? 0.370 -15.345 -5.882 1.00 88.50 193 ASN A N 1
ATOM 1567 C CA . ASN A 1 193 ? -0.097 -14.799 -4.605 1.00 88.50 193 ASN A CA 1
ATOM 1568 C C . ASN A 1 193 ? -1.332 -13.889 -4.760 1.00 88.50 193 ASN A C 1
ATOM 1570 O O . ASN A 1 193 ? -1.675 -13.154 -3.835 1.00 88.50 193 ASN A O 1
ATOM 1574 N N . TYR A 1 194 ? -1.979 -13.920 -5.929 1.00 87.25 194 TYR A N 1
ATOM 1575 C CA . TYR A 1 194 ? -3.181 -13.154 -6.253 1.00 87.25 194 TYR A CA 1
ATOM 1576 C C . TYR A 1 194 ? -4.233 -14.089 -6.847 1.00 87.25 194 TYR A C 1
ATOM 1578 O O . TYR A 1 194 ? -3.910 -15.016 -7.594 1.00 87.25 194 TYR A O 1
ATOM 1586 N N . SER A 1 195 ? -5.510 -13.832 -6.571 1.00 84.31 195 SER A N 1
ATOM 1587 C CA . SER A 1 195 ? -6.567 -14.557 -7.274 1.00 84.31 195 SER A CA 1
ATOM 1588 C C . SER A 1 195 ? -6.657 -14.105 -8.725 1.00 84.31 195 SER A C 1
ATOM 1590 O O . SER A 1 195 ? -6.469 -12.935 -9.067 1.00 84.31 195 SER A O 1
ATOM 1592 N N . THR A 1 196 ? -6.964 -15.053 -9.607 1.00 75.81 196 THR A N 1
ATOM 1593 C CA . THR A 1 196 ? -7.191 -14.758 -11.021 1.00 75.81 196 THR A CA 1
ATOM 1594 C C . THR A 1 196 ? -8.659 -14.414 -11.229 1.00 75.81 196 THR A C 1
ATOM 1596 O O . THR A 1 196 ? -9.505 -15.305 -11.304 1.00 75.81 196 THR A O 1
ATOM 1599 N N . TYR A 1 197 ? -8.960 -13.124 -11.344 1.00 76.75 197 TYR A N 1
ATOM 1600 C CA . TYR A 1 197 ? -10.287 -12.649 -11.725 1.00 76.75 197 TYR A CA 1
ATOM 1601 C C . TYR A 1 197 ? -10.310 -12.264 -13.211 1.00 76.75 197 TYR A C 1
ATOM 1603 O O . TYR A 1 197 ? -9.332 -11.682 -13.700 1.00 76.75 197 TYR A O 1
ATOM 1611 N N . PRO A 1 198 ? -11.400 -12.559 -13.947 1.00 63.62 198 PRO A N 1
ATOM 1612 C CA . PRO A 1 198 ? -11.640 -11.930 -15.241 1.00 63.62 198 PRO A CA 1
ATOM 1613 C C . PRO A 1 198 ? -11.602 -10.415 -15.021 1.00 63.62 198 PRO A C 1
ATOM 1615 O O . PRO A 1 198 ? -12.276 -9.946 -14.116 1.00 63.62 198 PRO A O 1
ATOM 1618 N N . GLU A 1 199 ? -10.810 -9.674 -15.802 1.00 65.12 199 GLU A N 1
ATOM 1619 C CA . GLU A 1 199 ? -10.637 -8.208 -15.676 1.00 65.12 199 GLU A CA 1
ATOM 1620 C C . GLU A 1 199 ? -9.650 -7.732 -14.587 1.00 65.12 199 GLU A C 1
ATOM 1622 O O . GLU A 1 199 ? -9.542 -6.541 -14.321 1.00 65.12 199 GLU A O 1
ATOM 1627 N N . SER A 1 200 ? -8.834 -8.610 -13.994 1.00 66.50 200 SER A N 1
ATOM 1628 C CA . SER A 1 200 ? -7.732 -8.153 -13.134 1.00 66.50 200 SER A CA 1
ATOM 1629 C C . SER A 1 200 ? -6.520 -7.658 -13.949 1.00 66.50 200 SER A C 1
ATOM 1631 O O . SER A 1 200 ? -5.635 -8.444 -14.290 1.00 66.50 200 SER A O 1
ATOM 1633 N N . TYR A 1 201 ? -6.405 -6.344 -14.168 1.00 71.06 201 TYR A N 1
ATOM 1634 C CA . TYR A 1 201 ? -5.272 -5.709 -14.873 1.00 71.06 201 TYR A CA 1
ATOM 1635 C C . TYR A 1 201 ? -4.082 -5.338 -13.970 1.00 71.06 201 TYR A C 1
ATOM 1637 O O . TYR A 1 201 ? -3.518 -4.249 -14.046 1.00 71.06 201 TYR A O 1
ATOM 1645 N N . SER A 1 202 ? -3.666 -6.257 -13.101 1.00 78.56 202 SER A N 1
ATOM 1646 C CA . SER A 1 202 ? -2.468 -6.085 -12.277 1.00 78.56 202 SER A CA 1
ATOM 1647 C C . SER A 1 202 ? -1.377 -7.047 -12.731 1.00 78.56 202 SER A C 1
ATOM 1649 O O . SER A 1 202 ? -1.599 -8.252 -12.703 1.00 78.56 202 SER A O 1
ATOM 1651 N N . TYR A 1 203 ? -0.201 -6.534 -13.095 1.00 85.50 203 TYR A N 1
ATOM 1652 C CA . TYR A 1 203 ? 0.981 -7.336 -13.430 1.00 85.50 203 TYR A CA 1
ATOM 1653 C C . TYR A 1 203 ? 2.122 -7.095 -12.441 1.00 85.50 203 TYR A C 1
ATOM 1655 O O . TYR A 1 203 ? 2.163 -6.075 -11.753 1.00 85.50 203 TYR A O 1
ATOM 1663 N N . ILE A 1 204 ? 3.065 -8.036 -12.380 1.00 90.81 204 ILE A N 1
ATOM 1664 C CA . ILE A 1 204 ? 4.165 -8.034 -11.408 1.00 90.81 204 ILE A CA 1
ATOM 1665 C C . ILE A 1 204 ? 4.941 -6.712 -11.375 1.00 90.81 204 ILE A C 1
ATOM 1667 O O . ILE A 1 204 ? 5.099 -6.137 -10.301 1.00 90.81 204 ILE A O 1
ATOM 1671 N N . GLY A 1 205 ? 5.317 -6.173 -12.539 1.00 89.25 205 GLY A N 1
ATOM 1672 C CA . GLY A 1 205 ? 6.090 -4.932 -12.617 1.00 89.25 205 GLY A CA 1
ATOM 1673 C C . GLY A 1 205 ? 5.384 -3.738 -11.978 1.00 89.25 205 GLY A C 1
ATOM 1674 O O . GLY A 1 205 ? 5.987 -2.967 -11.236 1.00 89.25 205 GLY A O 1
ATOM 1675 N N . ASN A 1 206 ? 4.069 -3.673 -12.163 1.00 87.50 206 ASN A N 1
ATOM 1676 C CA . ASN A 1 206 ? 3.183 -2.677 -11.578 1.00 87.50 206 ASN A CA 1
ATOM 1677 C C . ASN A 1 206 ? 3.078 -2.779 -10.054 1.00 87.50 206 ASN A C 1
ATOM 1679 O O . ASN A 1 206 ? 2.959 -1.770 -9.358 1.00 87.50 206 ASN A O 1
ATOM 1683 N N . ARG A 1 207 ? 3.102 -4.000 -9.518 1.00 91.88 207 ARG A N 1
ATOM 1684 C CA . ARG A 1 207 ? 3.053 -4.253 -8.070 1.00 91.88 207 ARG A CA 1
ATOM 1685 C C . ARG A 1 207 ? 4.383 -3.892 -7.415 1.00 91.88 207 ARG A C 1
ATOM 1687 O O . ARG A 1 207 ? 4.392 -3.247 -6.370 1.00 91.88 207 ARG A O 1
ATOM 1694 N N . VAL A 1 208 ? 5.492 -4.263 -8.055 1.00 94.62 208 VAL A N 1
ATOM 1695 C CA . VAL A 1 208 ? 6.849 -3.927 -7.608 1.00 94.62 208 VAL A CA 1
ATOM 1696 C C . VAL A 1 208 ? 7.039 -2.408 -7.610 1.00 94.62 208 VAL A C 1
ATOM 1698 O O . VAL A 1 208 ? 7.408 -1.835 -6.584 1.00 94.62 208 VAL A O 1
ATOM 1701 N N . PHE A 1 209 ? 6.700 -1.730 -8.711 1.00 92.00 209 PHE A N 1
ATOM 1702 C CA . PHE A 1 209 ? 6.779 -0.271 -8.801 1.00 92.00 209 PHE A CA 1
ATOM 1703 C C . PHE A 1 209 ? 5.945 0.434 -7.724 1.00 92.00 209 PHE A C 1
ATOM 1705 O O . PHE A 1 209 ? 6.418 1.374 -7.075 1.00 92.00 209 PHE A O 1
ATOM 1712 N N . TYR A 1 210 ? 4.724 -0.048 -7.472 1.00 91.25 210 TYR A N 1
ATOM 1713 C CA . TYR A 1 210 ? 3.867 0.491 -6.418 1.00 91.25 210 TYR A CA 1
ATOM 1714 C C . TYR A 1 210 ? 4.528 0.428 -5.033 1.00 91.25 210 TYR A C 1
ATOM 1716 O O . TYR A 1 210 ? 4.515 1.409 -4.295 1.00 91.25 210 TYR A O 1
ATOM 1724 N N . VAL A 1 211 ? 5.147 -0.699 -4.679 1.00 95.25 211 VAL A N 1
ATOM 1725 C CA . VAL A 1 211 ? 5.775 -0.880 -3.362 1.00 95.25 211 VAL A CA 1
ATOM 1726 C C . VAL A 1 211 ? 6.915 0.120 -3.124 1.00 95.25 211 VAL A C 1
ATOM 1728 O O . VAL A 1 211 ? 6.990 0.725 -2.052 1.00 95.25 211 VAL A O 1
ATOM 1731 N N . TYR A 1 212 ? 7.777 0.357 -4.115 1.00 95.25 212 TYR A N 1
ATOM 1732 C CA . TYR A 1 212 ? 8.874 1.322 -3.967 1.00 95.25 212 TYR A CA 1
ATOM 1733 C C . TYR A 1 212 ? 8.396 2.780 -4.043 1.00 95.25 212 TYR A C 1
ATOM 1735 O O . TYR A 1 212 ? 8.852 3.617 -3.262 1.00 95.25 212 TYR A O 1
ATOM 1743 N N . SER A 1 213 ? 7.432 3.101 -4.911 1.00 92.00 213 SER A N 1
ATOM 1744 C CA . SER A 1 213 ? 6.830 4.447 -4.953 1.00 92.00 213 SER A CA 1
ATOM 1745 C C . SER A 1 213 ? 6.074 4.793 -3.666 1.00 92.00 213 SER A C 1
ATOM 1747 O O . SER A 1 213 ? 6.170 5.919 -3.167 1.00 92.00 213 SER A O 1
ATOM 1749 N N . PHE A 1 214 ? 5.414 3.809 -3.047 1.00 92.81 214 PHE A N 1
ATOM 1750 C CA . PHE A 1 214 ? 4.813 3.949 -1.725 1.00 92.81 214 PHE A CA 1
ATOM 1751 C C . PHE A 1 214 ? 5.848 4.405 -0.690 1.00 92.81 214 PHE A C 1
ATOM 1753 O O . PHE A 1 214 ? 5.631 5.411 -0.010 1.00 92.81 214 PHE A O 1
ATOM 1760 N N . TRP A 1 215 ? 6.996 3.728 -0.599 1.00 95.62 215 TRP A N 1
ATOM 1761 C CA . TRP A 1 215 ? 8.035 4.094 0.367 1.00 95.62 215 TRP A CA 1
ATOM 1762 C C . TRP A 1 215 ? 8.689 5.440 0.068 1.00 95.62 215 TRP A C 1
ATOM 1764 O O . TRP A 1 215 ? 8.932 6.210 1.000 1.00 95.62 215 TRP A O 1
ATOM 1774 N N . ALA A 1 216 ? 8.890 5.788 -1.208 1.00 93.38 216 ALA A N 1
ATOM 1775 C CA . ALA A 1 216 ? 9.383 7.114 -1.585 1.00 93.38 216 ALA A CA 1
ATOM 1776 C C . ALA A 1 216 ? 8.465 8.220 -1.038 1.00 93.38 216 ALA A C 1
ATOM 1778 O O . ALA A 1 216 ? 8.941 9.210 -0.470 1.00 93.38 216 ALA A O 1
ATOM 1779 N N . ARG A 1 217 ? 7.144 8.005 -1.107 1.00 89.44 217 ARG A N 1
ATOM 1780 C CA . ARG A 1 217 ? 6.140 8.905 -0.532 1.00 89.44 217 ARG A CA 1
ATOM 1781 C C . ARG A 1 217 ? 6.148 8.938 0.985 1.00 89.44 217 ARG A C 1
ATOM 1783 O O . ARG A 1 217 ? 6.155 10.028 1.550 1.00 89.44 217 ARG A O 1
ATOM 1790 N N . ARG A 1 218 ? 6.160 7.789 1.661 1.00 92.19 218 ARG A N 1
ATOM 1791 C CA . ARG A 1 218 ? 6.194 7.755 3.135 1.00 92.19 218 ARG A CA 1
ATOM 1792 C C . ARG A 1 218 ? 7.453 8.416 3.704 1.00 92.19 218 ARG A C 1
ATOM 1794 O O . ARG A 1 218 ? 7.388 9.107 4.719 1.00 92.19 218 ARG A O 1
ATOM 1801 N N . GLN A 1 219 ? 8.588 8.286 3.015 1.00 92.62 219 GLN A N 1
ATOM 1802 C CA . GLN A 1 219 ? 9.800 9.020 3.372 1.00 92.62 219 GLN A CA 1
ATOM 1803 C C . GLN A 1 219 ? 9.666 10.529 3.175 1.00 92.62 219 GLN A C 1
ATOM 1805 O O . GLN A 1 219 ? 10.118 11.288 4.027 1.00 92.62 219 GLN A O 1
ATOM 1810 N N . ALA A 1 220 ? 9.066 10.976 2.070 1.00 89.38 220 ALA A N 1
ATOM 1811 C CA . ALA A 1 220 ? 8.833 12.399 1.825 1.00 89.38 220 ALA A CA 1
ATOM 1812 C C . ALA A 1 220 ? 7.858 13.018 2.847 1.00 89.38 220 ALA A C 1
ATOM 1814 O O . ALA A 1 220 ? 8.011 14.177 3.222 1.00 89.38 220 ALA A O 1
ATOM 1815 N N . GLU A 1 221 ? 6.883 12.239 3.321 1.00 87.25 221 GLU A N 1
ATOM 1816 C CA . GLU A 1 221 ? 5.934 12.636 4.368 1.00 87.25 221 GLU A CA 1
ATOM 1817 C C . GLU A 1 221 ? 6.503 12.507 5.798 1.00 87.25 221 GLU A C 1
ATOM 1819 O O . GLU A 1 221 ? 5.884 12.991 6.743 1.00 87.25 221 GLU A O 1
ATOM 1824 N N . GLY A 1 222 ? 7.671 11.876 5.977 1.00 92.19 222 GLY A N 1
ATOM 1825 C CA . GLY A 1 222 ? 8.309 11.695 7.287 1.00 92.19 222 GLY A CA 1
ATOM 1826 C C . GLY A 1 222 ? 7.595 10.699 8.210 1.00 92.19 222 GLY A C 1
ATOM 1827 O O . GLY A 1 222 ? 7.726 10.795 9.429 1.00 92.19 222 GLY A O 1
ATOM 1828 N N . ASN A 1 223 ? 6.830 9.759 7.645 1.00 93.12 223 ASN A N 1
ATOM 1829 C CA . ASN A 1 223 ? 5.978 8.822 8.388 1.00 93.12 223 ASN A CA 1
ATOM 1830 C C . ASN A 1 223 ? 6.279 7.337 8.105 1.00 93.12 223 ASN A C 1
ATOM 1832 O O . ASN A 1 223 ? 5.505 6.467 8.504 1.00 93.12 223 ASN A O 1
ATOM 1836 N N . GLN A 1 224 ? 7.391 7.027 7.430 1.00 95.62 224 GLN A N 1
ATOM 1837 C CA . GLN A 1 224 ? 7.708 5.654 7.022 1.00 95.62 224 GLN A CA 1
ATOM 1838 C C . GLN A 1 224 ? 7.757 4.652 8.184 1.00 95.62 224 GLN A C 1
ATOM 1840 O O . GLN A 1 224 ? 7.168 3.580 8.073 1.00 95.62 224 GLN A O 1
ATOM 1845 N N . ASP A 1 225 ? 8.371 5.007 9.314 1.00 96.12 225 ASP A N 1
ATOM 1846 C CA . ASP A 1 225 ? 8.625 4.049 10.395 1.00 96.12 225 ASP A CA 1
ATOM 1847 C C . ASP A 1 225 ? 7.329 3.648 11.102 1.00 96.12 225 ASP A C 1
ATOM 1849 O O . ASP A 1 225 ? 7.099 2.472 11.380 1.00 96.12 225 ASP A O 1
ATOM 1853 N N . ILE A 1 226 ? 6.431 4.609 11.345 1.00 94.94 226 ILE A N 1
ATOM 1854 C CA . ILE A 1 226 ? 5.135 4.299 11.954 1.00 94.94 226 ILE A CA 1
ATOM 1855 C C . ILE A 1 226 ? 4.265 3.463 11.012 1.00 94.94 226 ILE A C 1
ATOM 1857 O O . ILE A 1 226 ? 3.596 2.529 11.451 1.00 94.94 226 ILE A O 1
ATOM 1861 N N . VAL A 1 227 ? 4.306 3.746 9.708 1.00 95.31 227 VAL A N 1
ATOM 1862 C CA . VAL A 1 227 ? 3.581 2.959 8.706 1.00 95.31 227 VAL A CA 1
ATOM 1863 C C . VAL A 1 227 ? 4.141 1.540 8.624 1.00 95.31 227 VAL A C 1
ATOM 1865 O O . VAL A 1 227 ? 3.363 0.590 8.603 1.00 95.31 227 VAL A O 1
ATOM 1868 N N . TYR A 1 228 ? 5.465 1.375 8.656 1.00 97.69 228 TYR A N 1
ATOM 1869 C CA . TYR A 1 228 ? 6.114 0.067 8.722 1.00 97.69 228 TYR A CA 1
ATOM 1870 C C . TYR A 1 228 ? 5.656 -0.741 9.943 1.00 97.69 228 TYR A C 1
ATOM 1872 O O . TYR A 1 228 ? 5.265 -1.900 9.799 1.00 97.69 228 TYR A O 1
ATOM 1880 N N . LEU A 1 229 ? 5.624 -0.128 11.132 1.00 96.06 229 LEU A N 1
ATOM 1881 C CA . LEU A 1 229 ? 5.153 -0.791 12.353 1.00 96.06 229 LEU A CA 1
ATOM 1882 C C . LEU A 1 229 ? 3.684 -1.228 12.255 1.00 96.06 229 LEU A C 1
ATOM 1884 O O . LEU A 1 229 ? 3.347 -2.330 12.686 1.00 96.06 229 LEU A O 1
ATOM 1888 N N . LEU A 1 230 ? 2.817 -0.400 11.664 1.00 94.94 230 LEU A N 1
ATOM 1889 C CA . LEU A 1 230 ? 1.409 -0.747 11.446 1.00 94.94 230 LEU A CA 1
ATOM 1890 C C . LEU A 1 230 ? 1.246 -1.904 10.452 1.00 94.94 230 LEU A C 1
ATOM 1892 O O . LEU A 1 230 ? 0.448 -2.807 10.698 1.00 94.94 230 LEU A O 1
ATOM 1896 N N . LEU A 1 231 ? 2.013 -1.906 9.357 1.00 96.12 231 LEU A N 1
ATOM 1897 C CA . LEU A 1 231 ? 2.004 -2.996 8.378 1.00 96.12 231 LEU A CA 1
ATOM 1898 C C . LEU A 1 231 ? 2.477 -4.309 9.006 1.00 96.12 231 LEU A C 1
ATOM 1900 O O . LEU A 1 231 ? 1.821 -5.332 8.833 1.00 96.12 231 LEU A O 1
ATOM 1904 N N . LYS A 1 232 ? 3.560 -4.271 9.790 1.00 96.38 232 LYS A N 1
ATOM 1905 C CA . LYS A 1 232 ? 4.031 -5.430 10.556 1.00 96.38 232 LYS A CA 1
ATOM 1906 C C . LYS A 1 232 ? 2.973 -5.954 11.519 1.00 96.38 232 LYS A C 1
ATOM 1908 O O . LYS A 1 232 ? 2.734 -7.154 11.553 1.00 96.38 232 LYS A O 1
ATOM 1913 N N . GLN A 1 233 ? 2.323 -5.066 12.272 1.00 94.81 233 GLN A N 1
ATOM 1914 C CA . GLN A 1 233 ? 1.266 -5.458 13.204 1.00 94.81 233 GLN A CA 1
ATOM 1915 C C . GLN A 1 233 ? 0.096 -6.142 12.477 1.00 94.81 233 GLN A C 1
ATOM 1917 O O . GLN A 1 233 ? -0.445 -7.127 12.981 1.00 94.81 233 GLN A O 1
ATOM 1922 N N . LEU A 1 234 ? -0.296 -5.623 11.310 1.00 93.62 234 LEU A N 1
ATOM 1923 C CA . LEU A 1 234 ? -1.340 -6.208 10.469 1.00 93.62 234 LEU A CA 1
ATOM 1924 C C . LEU A 1 234 ? -0.948 -7.612 9.984 1.00 93.62 234 LEU A C 1
ATOM 1926 O O . LEU A 1 234 ? -1.727 -8.546 10.168 1.00 93.62 234 LEU A O 1
ATOM 1930 N N . ASP A 1 235 ? 0.253 -7.758 9.417 1.00 93.44 235 ASP A N 1
ATOM 1931 C CA . ASP A 1 235 ? 0.778 -9.034 8.910 1.00 93.44 235 ASP A CA 1
ATOM 1932 C C . ASP A 1 235 ? 0.869 -10.085 10.025 1.00 93.44 235 ASP A C 1
ATOM 1934 O O . ASP A 1 235 ? 0.275 -11.152 9.919 1.00 93.44 235 ASP A O 1
ATOM 1938 N N . GLU A 1 236 ? 1.491 -9.749 11.159 1.00 92.81 236 GLU A N 1
ATOM 1939 C CA . GLU A 1 236 ? 1.632 -10.650 12.314 1.00 92.81 236 GLU A CA 1
ATOM 1940 C C . GLU A 1 236 ? 0.269 -11.098 12.881 1.00 92.81 236 GLU A C 1
ATOM 1942 O O . GLU A 1 236 ? 0.146 -12.207 13.404 1.00 92.81 236 GLU A O 1
ATOM 1947 N N . THR A 1 237 ? -0.770 -10.264 12.760 1.00 91.06 237 THR A N 1
ATOM 1948 C CA . THR A 1 237 ? -2.119 -10.582 13.256 1.00 91.06 237 THR A CA 1
ATOM 1949 C C . THR A 1 237 ? -2.932 -11.436 12.279 1.00 91.06 237 THR A C 1
ATOM 1951 O O . THR A 1 237 ? -3.759 -12.240 12.716 1.00 91.06 237 THR A O 1
ATOM 1954 N N . LEU A 1 238 ? -2.750 -11.253 10.967 1.00 89.06 238 LEU A N 1
ATOM 1955 C CA . LEU A 1 238 ? -3.583 -11.893 9.942 1.00 89.06 238 LEU A CA 1
ATOM 1956 C C . LEU A 1 238 ? -2.911 -13.079 9.237 1.00 89.06 238 LEU A C 1
ATOM 1958 O O . LEU A 1 238 ? -3.629 -13.974 8.792 1.00 89.06 238 LEU A O 1
ATOM 1962 N N . ALA A 1 239 ? -1.578 -13.130 9.170 1.00 78.25 239 ALA A N 1
ATOM 1963 C CA . ALA A 1 239 ? -0.826 -14.205 8.521 1.00 78.25 239 ALA A CA 1
ATOM 1964 C C . ALA A 1 239 ? -1.135 -15.619 9.061 1.00 78.25 239 ALA A C 1
ATOM 1966 O O . ALA A 1 239 ? -1.283 -16.523 8.238 1.00 78.25 239 ALA A O 1
ATOM 1967 N N . PRO A 1 240 ? -1.329 -15.848 10.381 1.00 65.00 240 PRO A N 1
ATOM 1968 C CA . PRO A 1 240 ? -1.678 -17.177 10.895 1.00 65.00 240 PRO A CA 1
ATOM 1969 C C . PRO A 1 240 ? -2.988 -17.747 10.327 1.00 65.00 240 PRO A C 1
ATOM 1971 O O . PRO A 1 240 ? -3.150 -18.959 10.263 1.00 65.00 240 PRO A O 1
ATOM 1974 N N . ASN A 1 241 ? -3.907 -16.892 9.863 1.00 57.66 241 ASN A N 1
ATOM 1975 C CA . ASN A 1 241 ? -5.190 -17.323 9.296 1.00 57.66 241 ASN A CA 1
ATOM 1976 C C . ASN A 1 241 ? -5.081 -17.747 7.816 1.00 57.66 241 ASN A C 1
ATOM 1978 O O . ASN A 1 241 ? -6.093 -18.062 7.196 1.00 57.66 241 ASN A O 1
ATOM 1982 N N . GLN A 1 242 ? -3.881 -17.723 7.218 1.00 55.03 242 GLN A N 1
ATOM 1983 C CA . GLN A 1 242 ? -3.671 -18.058 5.802 1.00 55.03 242 GLN A CA 1
ATOM 1984 C C . GLN A 1 242 ? -3.230 -19.506 5.546 1.00 55.03 242 GLN A C 1
ATOM 1986 O O . GLN A 1 242 ? -3.236 -19.930 4.386 1.00 55.03 242 GLN A O 1
ATOM 1991 N N . GLU A 1 243 ? -2.865 -20.245 6.600 1.00 49.59 243 GLU A N 1
ATOM 1992 C CA . GLU A 1 243 ? -2.407 -21.643 6.532 1.00 49.59 243 GLU A CA 1
ATOM 1993 C C . GLU A 1 243 ? -3.530 -22.672 6.782 1.00 49.59 243 GLU A C 1
ATOM 1995 O O . GLU A 1 243 ? -3.319 -23.863 6.561 1.00 49.59 243 GLU A O 1
ATOM 2000 N N . GLU A 1 244 ? -4.726 -22.245 7.212 1.00 39.97 244 GLU A N 1
ATOM 2001 C CA . GLU A 1 244 ? -5.807 -23.157 7.638 1.00 39.97 244 GLU A CA 1
A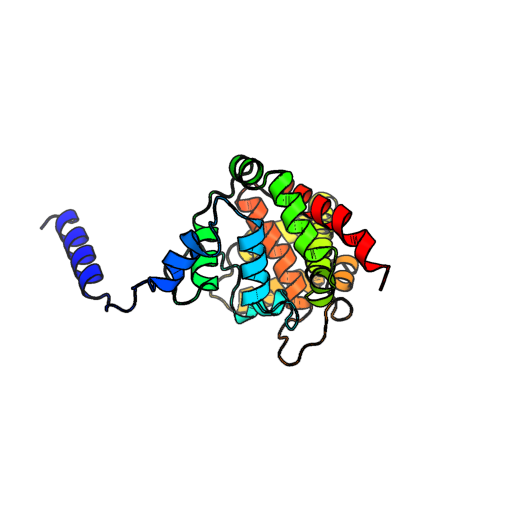TOM 2002 C C . GLU A 1 244 ? -6.868 -23.490 6.564 1.00 39.97 244 GLU A C 1
ATOM 2004 O O . GLU A 1 244 ? -7.793 -24.259 6.848 1.00 39.97 244 GLU A O 1
ATOM 2009 N N . HIS A 1 245 ? -6.745 -22.987 5.327 1.00 40.34 245 HIS A N 1
ATOM 2010 C CA . HIS A 1 245 ? -7.709 -23.236 4.240 1.00 40.34 245 HIS A CA 1
ATOM 2011 C C . HIS A 1 245 ? -7.053 -23.557 2.894 1.00 40.34 245 HIS A C 1
ATOM 2013 O O . HIS A 1 245 ? -6.237 -22.735 2.409 1.00 40.34 245 HIS A O 1
#

Secondary structure (DSSP, 8-state):
--HHHHHHHHHHHHHHHS-GGG---HHHHHHHHHT--TTT-HHHHHHHHHHHHTTTTS-HHHHHHHS-SS---S-TTS---SHHHHHHHHHHHS--SHHHHHHHS-HHHHHHHHHHHHTSSHHHHTSHHHHHHHHHHHHHHHHH-HHHHHHHHHHHHHHHS--S-HHHHHHHHHHIIIIIS-HHHHHHTSGGGS---TT----HHHHHHHHHHHHHHHHHHT-HHHHHHHHHHHHHHHGGGGS--

pLDDT: mean 79.44, std 16.55, range [36.78, 98.5]

Radius of gyration: 20.04 Å; chains: 1; bounding box: 49×72×41 Å

Foldseek 3Di:
DDPVVVVVVVVVVVVVPDDPQPDQPVVLVVCCVPQNVVQPQVLSVLVVVCVVCVLVFAAPLLCCPVVVPLVADLPLPDDNPDNSSVVSNVVNVQQPAQVSVVVRADPVNVVSNLVVQLPDCSCQANCVLLLLVLLLVLVCCCVPPPQLVVLLVVCLVCLQDPDPPPVVVVVSLVCLVPRNDDPVSLVSQAPVRYHDHDSHPDHSSSSSSVSSSVQSNCVVSVNNVVVSVSSVVSNVSRVVSPPPD

Sequence (245 aa):
MSNQVISQTRLLEDAKSKTPTDCVKMEYVNFLFTDSPFLLHKDQLVKTIIDELQLDRNNVMTQVWEYSFPYTSKDNTNYVDSKIGMINHLWNTVDRSTESINTLLTDNDKLKIYDLFKHNTIYKDSGIAAIVKGLITAYNEIENNENAQYHFNTLKSRLYDTTDDYSQLEETERIVNEDLASATVTDILSDQNYSTYPESYSYIGNRVFYVYSFWARRQAEGNQDIVYLLLKQLDETLAPNQEEH